Protein AF-A0AAN6MR73-F1 (afdb_monomer_lite)

Secondary structure (DSSP, 8-state):
--PPPPP--------PPP--PPPPHHHHHHHHHHHHHHHHHHHHHHHHHHHHHHHS-GGGG---HHHHHHHHHHHHHHHHHHHHHHHHHH-TT--HHHHTHHHHTTHHHHIIIIIIIHHHHHHHTTTTTTHHHHHHHHHHHHHHHHHHHHH-GGGHHHHHHHHHHHHHHHHHH-SS-HHHHHHHHHHHHHHHHHHHHHHHHHHHHHHHH-------

Organism: NCBI:txid2831512

Structure (mmCIF, N/CA/C/O backbone):
data_AF-A0AAN6MR73-F1
#
_entry.id   AF-A0AAN6MR73-F1
#
loop_
_atom_site.group_PDB
_atom_site.id
_atom_site.type_symbol
_atom_site.label_atom_id
_atom_site.label_alt_id
_atom_site.label_comp_id
_atom_site.label_asym_id
_atom_site.label_entity_id
_atom_site.label_seq_id
_atom_site.pdbx_PDB_ins_code
_atom_site.Cartn_x
_atom_site.Cartn_y
_atom_site.Cartn_z
_atom_site.occupancy
_atom_site.B_iso_or_equiv
_atom_site.auth_seq_id
_atom_site.auth_comp_id
_atom_site.auth_asym_id
_atom_site.auth_atom_id
_atom_site.pdbx_PDB_model_num
ATOM 1 N N . MET A 1 1 ? -19.471 72.582 11.955 1.00 41.09 1 MET A N 1
ATOM 2 C CA . MET A 1 1 ? -20.537 71.574 11.767 1.00 41.09 1 MET A CA 1
ATOM 3 C C . MET A 1 1 ? -20.034 70.529 10.779 1.00 41.09 1 MET A C 1
ATOM 5 O O . MET A 1 1 ? -19.641 70.914 9.688 1.00 41.09 1 MET A O 1
ATOM 9 N N . ARG A 1 2 ? -19.956 69.251 11.177 1.00 38.47 2 ARG A N 1
ATOM 10 C CA . ARG A 1 2 ? -19.623 68.105 10.304 1.00 38.47 2 ARG A CA 1
ATOM 11 C C . ARG A 1 2 ? -20.908 67.298 10.060 1.00 38.47 2 ARG A C 1
ATOM 13 O O . ARG A 1 2 ? -21.675 67.172 11.014 1.00 38.47 2 ARG A O 1
ATOM 20 N N . PRO A 1 3 ? -21.157 66.772 8.849 1.00 48.75 3 PRO A N 1
ATOM 21 C CA . PRO A 1 3 ? -22.324 65.931 8.594 1.00 48.75 3 PRO A CA 1
ATOM 22 C C . PRO A 1 3 ? -22.145 64.530 9.214 1.00 48.75 3 PRO A C 1
ATOM 24 O O . PRO A 1 3 ? -21.002 64.093 9.390 1.00 48.75 3 PRO A O 1
ATOM 27 N N . PRO A 1 4 ? -23.243 63.837 9.571 1.00 57.66 4 PRO A N 1
ATOM 28 C CA . PRO A 1 4 ? -23.182 62.514 10.184 1.00 57.66 4 PRO A CA 1
ATOM 29 C C . PRO A 1 4 ? -22.832 61.428 9.148 1.00 57.66 4 PRO A C 1
ATOM 31 O O . PRO A 1 4 ? -23.157 61.582 7.968 1.00 57.66 4 PRO A O 1
ATOM 34 N N . PRO A 1 5 ? -22.167 60.336 9.569 1.00 50.56 5 PRO A N 1
ATOM 35 C CA . PRO A 1 5 ? -21.834 59.225 8.685 1.00 50.56 5 PRO A CA 1
ATOM 36 C C . PRO A 1 5 ? -23.090 58.422 8.294 1.00 50.56 5 PRO A C 1
ATOM 38 O O . PRO A 1 5 ? -24.060 58.392 9.058 1.00 50.56 5 PRO A O 1
ATOM 41 N N . PRO A 1 6 ? -23.088 57.774 7.114 1.00 55.38 6 PRO A N 1
ATOM 42 C CA . PRO A 1 6 ? -24.214 56.969 6.651 1.00 55.38 6 PRO A CA 1
ATOM 43 C C . PRO A 1 6 ? -24.388 55.695 7.499 1.00 55.38 6 PRO A C 1
ATOM 45 O O . PRO A 1 6 ? -23.419 55.224 8.104 1.00 55.38 6 PRO A O 1
ATOM 48 N N . PRO A 1 7 ? -25.608 55.127 7.557 1.00 52.00 7 PRO A N 1
ATOM 49 C CA . PRO A 1 7 ? -25.878 53.924 8.333 1.00 52.00 7 PRO A CA 1
ATOM 50 C C . PRO A 1 7 ? -25.158 52.717 7.724 1.00 52.00 7 PRO A C 1
ATOM 52 O O . PRO A 1 7 ? -25.195 52.496 6.515 1.00 52.00 7 PRO A O 1
ATOM 55 N N . ILE A 1 8 ? -24.497 51.946 8.586 1.00 53.28 8 ILE A N 1
ATOM 56 C CA . ILE A 1 8 ? -23.855 50.682 8.231 1.00 53.28 8 ILE A CA 1
ATOM 57 C C . ILE A 1 8 ? -24.970 49.660 8.004 1.00 53.28 8 ILE A C 1
ATOM 59 O O . ILE A 1 8 ? -25.718 49.338 8.928 1.00 53.28 8 ILE A O 1
ATOM 63 N N . ASP A 1 9 ? -25.089 49.193 6.765 1.00 47.62 9 ASP A N 1
ATOM 64 C CA . ASP A 1 9 ? -25.950 48.081 6.379 1.00 47.62 9 ASP A CA 1
ATOM 65 C C . ASP A 1 9 ? -25.489 46.817 7.119 1.00 47.62 9 ASP A C 1
ATOM 67 O O . ASP A 1 9 ? -24.436 46.248 6.833 1.00 47.62 9 ASP A O 1
ATOM 71 N N . ASN A 1 10 ? -26.257 46.419 8.133 1.00 49.75 10 ASN A N 1
ATOM 72 C CA . ASN A 1 10 ? -26.008 45.229 8.936 1.00 49.75 10 ASN A CA 1
ATOM 73 C C . ASN A 1 10 ? -26.666 44.001 8.293 1.00 49.75 10 ASN A C 1
ATOM 75 O O . ASN A 1 10 ? -27.398 43.260 8.946 1.00 49.75 10 ASN A O 1
ATOM 79 N N . SER A 1 11 ? -26.408 43.794 7.005 1.00 52.72 11 SER A N 1
ATOM 80 C CA . SER A 1 11 ? -26.791 42.581 6.282 1.00 52.72 11 SER A CA 1
ATOM 81 C C . SER A 1 11 ? -25.628 41.589 6.285 1.00 52.72 11 SER A C 1
ATOM 83 O O . SER A 1 11 ? -25.165 41.112 5.254 1.00 52.72 11 SER A O 1
ATOM 85 N N . GLY A 1 12 ? -25.119 41.292 7.482 1.00 47.38 12 GLY A N 1
ATOM 86 C CA . GLY A 1 12 ? -24.264 40.136 7.719 1.00 47.38 12 GLY A CA 1
ATOM 87 C C . GLY A 1 12 ? -25.127 38.885 7.837 1.00 47.38 12 GLY A C 1
ATOM 88 O O . GLY A 1 12 ? -25.265 38.342 8.932 1.00 47.38 12 GLY A O 1
ATOM 89 N N . GLU A 1 13 ? -25.742 38.440 6.738 1.00 51.69 13 GLU A N 1
ATOM 90 C CA . GLU A 1 13 ? -26.311 37.092 6.674 1.00 51.69 13 GLU A CA 1
ATOM 91 C C . GLU A 1 13 ? -25.162 36.088 6.788 1.00 51.69 13 GLU A C 1
ATOM 93 O O . GLU A 1 13 ? -24.488 35.728 5.824 1.00 51.69 13 GLU A O 1
ATOM 98 N N . ILE A 1 14 ? -24.911 35.656 8.022 1.00 60.97 14 ILE A N 1
ATOM 99 C CA . ILE A 1 14 ? -24.068 34.509 8.321 1.00 60.97 14 ILE A CA 1
ATOM 100 C C . ILE A 1 14 ? -24.757 33.303 7.677 1.00 60.97 14 ILE A C 1
ATOM 102 O O . ILE A 1 14 ? -25.754 32.796 8.197 1.00 60.97 14 ILE A O 1
ATOM 106 N N . LEU A 1 15 ? -24.236 32.863 6.530 1.00 56.12 15 LEU A N 1
ATOM 107 C CA . LEU A 1 15 ? -24.602 31.605 5.887 1.00 56.12 15 LEU A CA 1
ATOM 108 C C . LEU A 1 15 ? -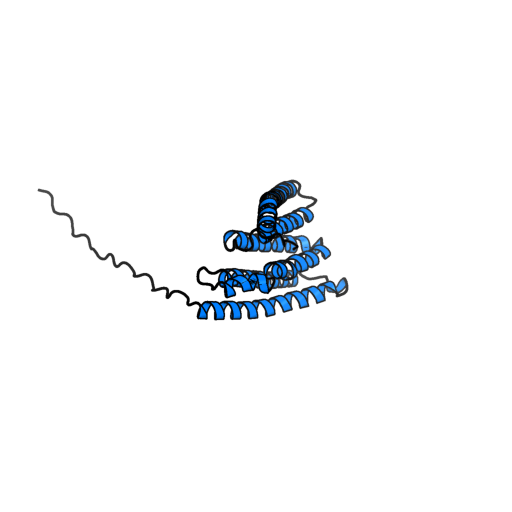24.454 30.489 6.928 1.00 56.12 15 LEU A C 1
ATOM 110 O O . LEU A 1 15 ? -23.340 30.123 7.310 1.00 56.12 15 LEU A O 1
ATOM 114 N N . LYS A 1 16 ? -25.584 29.986 7.443 1.00 57.72 16 LYS A N 1
ATOM 115 C CA . LYS A 1 16 ? -25.602 28.856 8.375 1.00 57.72 16 LYS A CA 1
ATOM 116 C C . LYS A 1 16 ? -24.888 27.689 7.703 1.00 57.72 16 LYS A C 1
ATOM 118 O O . LYS A 1 16 ? -25.279 27.277 6.611 1.00 57.72 16 LYS A O 1
ATOM 123 N N . GLN A 1 17 ? -23.842 27.177 8.352 1.00 51.88 17 GLN A N 1
ATOM 124 C CA . GLN A 1 17 ? -23.183 25.953 7.910 1.00 51.88 17 GLN A CA 1
ATOM 125 C C . GLN A 1 17 ? -24.247 24.858 7.727 1.00 51.88 17 GLN A C 1
ATOM 127 O O . GLN A 1 17 ? -25.141 24.751 8.575 1.00 51.88 17 GLN A O 1
ATOM 132 N N . PRO A 1 18 ? -24.195 24.068 6.639 1.00 51.91 18 PRO A N 1
ATOM 133 C CA . PRO A 1 18 ? -25.097 22.939 6.479 1.00 51.91 18 PRO A CA 1
ATOM 134 C C . PRO A 1 18 ? -24.919 22.014 7.684 1.00 51.91 18 PRO A C 1
ATOM 136 O O . PRO A 1 18 ? -23.791 21.700 8.059 1.00 51.91 18 PRO A O 1
ATOM 139 N N . GLU A 1 19 ? -26.023 21.612 8.313 1.00 44.72 19 GLU A N 1
ATOM 140 C CA . GLU A 1 19 ? -25.996 20.662 9.423 1.00 44.72 19 GLU A CA 1
ATOM 141 C C . GLU A 1 19 ? -25.415 19.332 8.927 1.00 44.72 19 GLU A C 1
ATOM 143 O O . GLU A 1 19 ? -26.117 18.484 8.370 1.00 44.72 19 GLU A O 1
ATOM 148 N N . THR A 1 20 ? -24.112 19.135 9.116 1.00 57.06 20 THR A N 1
ATOM 149 C CA . THR A 1 20 ? -23.457 17.851 8.892 1.00 57.06 20 THR A CA 1
ATOM 150 C C . THR A 1 20 ? -23.960 16.903 9.972 1.00 57.06 20 THR A C 1
ATOM 152 O O . THR A 1 20 ? -23.450 16.873 11.092 1.00 57.06 20 THR A O 1
ATOM 155 N N . ARG A 1 21 ? -25.020 16.143 9.666 1.00 65.00 21 ARG A N 1
ATOM 156 C CA . ARG A 1 21 ? -25.494 15.068 10.546 1.00 65.00 21 ARG A CA 1
ATOM 157 C C . ARG A 1 21 ? -24.311 14.151 10.855 1.00 65.00 21 ARG A C 1
ATOM 159 O O . ARG A 1 21 ? -23.717 13.576 9.947 1.00 65.00 21 ARG A O 1
ATOM 166 N N . ALA A 1 22 ? -23.959 14.040 12.134 1.00 76.06 22 ALA A N 1
ATOM 167 C CA . ALA A 1 22 ? -22.846 13.207 12.568 1.00 76.06 22 ALA A CA 1
ATOM 168 C C . ALA A 1 22 ? -23.081 11.742 12.159 1.00 76.06 22 ALA A C 1
ATOM 170 O O . ALA A 1 22 ? -24.160 11.199 12.401 1.00 76.06 22 ALA A O 1
ATOM 171 N N . ILE A 1 23 ? -22.064 11.098 11.574 1.00 84.12 23 ILE A N 1
ATOM 172 C CA . ILE A 1 23 ? -22.146 9.700 11.131 1.00 84.12 23 ILE A CA 1
ATOM 173 C C . ILE A 1 23 ? -22.498 8.770 12.305 1.00 84.12 23 ILE A C 1
ATOM 175 O O . ILE A 1 23 ? -21.906 8.836 13.390 1.00 84.12 23 ILE A O 1
ATOM 179 N N . SER A 1 24 ? -23.493 7.907 12.116 1.00 90.00 24 SER A N 1
ATOM 180 C CA . SER A 1 24 ? -23.865 6.896 13.110 1.00 90.00 24 SER A CA 1
ATOM 181 C C . SER A 1 24 ? -22.892 5.713 13.091 1.00 90.00 24 SER A C 1
ATOM 183 O O . SER A 1 24 ? -22.192 5.465 12.109 1.00 90.00 24 SER A O 1
ATOM 185 N N . GLN A 1 25 ? -22.852 4.949 14.183 1.00 89.75 25 GLN A N 1
ATOM 186 C CA . GLN A 1 25 ? -22.009 3.755 14.255 1.00 89.75 25 GLN A CA 1
ATOM 187 C C . GLN A 1 25 ? -22.470 2.671 13.266 1.00 89.75 25 GLN A C 1
ATOM 189 O O . GLN A 1 25 ? -21.642 1.964 12.702 1.00 89.75 25 GLN A O 1
ATOM 194 N N . GLU A 1 26 ? -23.778 2.556 13.032 1.00 91.62 26 GLU A N 1
ATOM 195 C CA . GLU A 1 26 ? -24.357 1.616 12.066 1.00 91.62 26 GLU A CA 1
ATOM 196 C C . GLU A 1 26 ? -23.955 1.959 10.632 1.00 91.62 26 GLU A C 1
ATOM 198 O O . GLU A 1 26 ? -23.532 1.073 9.890 1.00 91.62 26 GLU A O 1
ATOM 203 N N . GLN A 1 27 ? -23.997 3.246 10.270 1.00 94.19 27 GLN A N 1
ATOM 204 C CA . GLN A 1 27 ? -23.504 3.720 8.975 1.00 94.19 27 GLN A CA 1
ATOM 205 C C . GLN A 1 27 ? -22.019 3.415 8.800 1.00 94.19 27 GLN A C 1
ATOM 207 O O . GLN A 1 27 ? -21.632 2.909 7.758 1.00 94.19 27 GLN A O 1
ATOM 212 N N . LEU A 1 28 ? -21.198 3.635 9.830 1.00 94.69 28 LEU A N 1
ATOM 213 C CA . LEU A 1 28 ? -19.772 3.326 9.754 1.00 94.69 28 LEU A CA 1
ATOM 214 C C . LEU A 1 28 ? -19.504 1.821 9.584 1.00 94.69 28 LEU A C 1
ATOM 216 O O . LEU A 1 28 ? -18.606 1.425 8.848 1.00 94.69 28 LEU A O 1
ATOM 220 N N . VAL A 1 29 ? -20.292 0.963 10.238 1.00 96.50 29 VAL A N 1
ATOM 221 C CA . VAL A 1 29 ? -20.202 -0.492 10.039 1.00 96.50 29 VAL A CA 1
ATOM 222 C C . VAL A 1 29 ? -20.594 -0.878 8.613 1.00 96.50 29 VAL A C 1
ATOM 224 O O . VAL A 1 29 ? -19.947 -1.748 8.029 1.00 96.50 29 VAL A O 1
ATOM 227 N N . ALA A 1 30 ? -21.645 -0.271 8.059 1.00 96.56 30 ALA A N 1
ATOM 228 C CA . ALA A 1 30 ? -22.049 -0.501 6.675 1.00 96.56 30 ALA A CA 1
ATOM 229 C C . ALA A 1 30 ? -20.963 -0.036 5.691 1.00 96.56 30 ALA A C 1
ATOM 231 O O . ALA A 1 30 ? -20.612 -0.790 4.787 1.00 96.56 30 ALA A O 1
ATOM 232 N N . GLU A 1 31 ? -20.373 1.133 5.937 1.00 96.19 31 GLU A N 1
ATOM 233 C CA . GLU A 1 31 ? -19.292 1.712 5.138 1.00 96.19 31 GLU A CA 1
ATOM 234 C C . GLU A 1 31 ? -18.059 0.802 5.110 1.00 96.19 31 GLU A C 1
ATOM 236 O O . GLU A 1 31 ? -17.626 0.366 4.047 1.00 96.19 31 GLU A O 1
ATOM 241 N N . VAL A 1 32 ? -17.552 0.400 6.284 1.00 97.56 32 VAL A N 1
ATOM 242 C CA . VAL A 1 32 ? -16.385 -0.495 6.381 1.00 97.56 32 VAL A CA 1
ATOM 243 C C . VAL A 1 32 ? -16.640 -1.827 5.672 1.00 97.56 32 VAL A C 1
ATOM 245 O O . VAL A 1 32 ? -15.725 -2.385 5.070 1.00 97.56 32 VAL A O 1
ATOM 248 N N . LYS A 1 33 ? -17.871 -2.354 5.716 1.00 97.81 33 LYS A N 1
ATOM 249 C CA . LYS A 1 33 ? -18.231 -3.577 4.982 1.00 97.81 33 LYS A CA 1
ATOM 250 C C . LYS A 1 33 ? -18.233 -3.364 3.468 1.00 97.81 33 LYS A C 1
ATOM 252 O O . LYS A 1 33 ? -17.760 -4.246 2.756 1.00 97.81 33 LYS A O 1
ATOM 257 N N . GLY A 1 34 ? -18.761 -2.234 2.997 1.00 97.94 34 GLY A N 1
ATOM 258 C CA . GLY A 1 34 ? -18.760 -1.865 1.581 1.00 97.94 34 GLY A CA 1
ATOM 259 C C . GLY A 1 34 ? -17.340 -1.738 1.035 1.00 97.94 34 GLY A C 1
ATOM 260 O O . GLY A 1 34 ? -16.997 -2.433 0.080 1.00 97.94 34 GLY A O 1
ATOM 261 N N . ILE A 1 35 ? -16.498 -0.958 1.718 1.00 98.12 35 ILE A N 1
ATOM 262 C CA . ILE A 1 35 ? -15.080 -0.786 1.368 1.00 98.12 35 ILE A CA 1
ATOM 263 C C . ILE A 1 35 ? -14.359 -2.136 1.397 1.00 98.12 35 ILE A C 1
ATOM 265 O O . ILE A 1 35 ? -13.659 -2.491 0.459 1.00 98.12 35 ILE A O 1
ATOM 269 N N . TYR A 1 36 ? -14.566 -2.952 2.437 1.00 98.38 36 TYR A N 1
ATOM 270 C CA . TYR A 1 36 ? -13.928 -4.269 2.519 1.00 98.38 36 TYR A CA 1
ATOM 271 C C . TYR A 1 36 ? -14.278 -5.174 1.331 1.00 98.38 36 TYR A C 1
ATOM 273 O O . TYR A 1 36 ? -13.409 -5.889 0.834 1.00 98.38 36 TYR A O 1
ATOM 281 N N . ALA A 1 37 ? -15.532 -5.152 0.871 1.00 98.19 37 ALA A N 1
ATOM 282 C CA . ALA A 1 37 ? -15.937 -5.916 -0.302 1.00 98.19 37 ALA A CA 1
ATOM 283 C C . ALA A 1 37 ? -15.232 -5.409 -1.573 1.00 98.19 37 ALA A C 1
ATOM 285 O O . ALA A 1 37 ? -14.707 -6.225 -2.330 1.00 98.19 37 ALA A O 1
ATOM 286 N N . GLY A 1 38 ? -15.168 -4.085 -1.768 1.00 97.81 38 GLY A N 1
ATOM 287 C CA . GLY A 1 38 ? -14.412 -3.439 -2.850 1.00 97.81 38 GLY A CA 1
ATOM 288 C C . GLY A 1 38 ? -12.937 -3.834 -2.843 1.00 97.81 38 GLY A C 1
ATOM 289 O O . GLY A 1 38 ? -12.439 -4.417 -3.807 1.00 97.81 38 GLY A O 1
ATOM 290 N N . LEU A 1 39 ? -12.279 -3.626 -1.705 1.00 98.50 39 LEU A N 1
ATOM 291 C CA . LEU A 1 39 ? -10.888 -3.983 -1.448 1.00 98.50 39 LEU A CA 1
ATOM 292 C C . LEU A 1 39 ? -10.589 -5.437 -1.818 1.00 98.50 39 LEU A C 1
ATOM 294 O O . LEU A 1 39 ? -9.643 -5.693 -2.556 1.00 98.50 39 LEU A O 1
ATOM 298 N N . VAL A 1 40 ? -11.391 -6.397 -1.346 1.00 98.50 40 VAL A N 1
ATOM 299 C CA . VAL A 1 40 ? -11.163 -7.826 -1.628 1.00 98.50 40 VAL A CA 1
ATOM 300 C C . VAL A 1 40 ? -11.283 -8.137 -3.123 1.00 98.50 40 VAL A C 1
ATOM 302 O O . VAL A 1 40 ? -10.509 -8.951 -3.631 1.00 98.50 40 VAL A O 1
ATOM 305 N N . MET A 1 41 ? -12.208 -7.493 -3.843 1.00 98.25 41 MET A N 1
ATOM 306 C CA . MET A 1 41 ? -12.328 -7.673 -5.295 1.00 98.25 41 MET A CA 1
ATOM 307 C C . MET A 1 41 ? -11.081 -7.165 -6.025 1.00 98.25 41 MET A C 1
ATOM 309 O O . MET A 1 41 ? -10.523 -7.883 -6.856 1.00 98.25 41 MET A O 1
ATOM 313 N N . VAL A 1 42 ? -10.622 -5.955 -5.695 1.00 98.50 42 VAL A N 1
ATOM 314 C CA . VAL A 1 42 ? -9.437 -5.360 -6.330 1.00 98.50 42 VAL A CA 1
ATOM 315 C C . VAL A 1 42 ? -8.175 -6.142 -5.958 1.00 98.50 42 VAL A C 1
ATOM 317 O O . VAL A 1 42 ? -7.376 -6.455 -6.834 1.00 98.50 42 VAL A O 1
ATOM 320 N N . GLU A 1 43 ? -8.024 -6.542 -4.693 1.00 98.62 43 GLU A N 1
ATOM 321 C CA . GLU A 1 43 ? -6.891 -7.348 -4.223 1.00 98.62 43 GLU A CA 1
ATOM 322 C C . GLU A 1 43 ? -6.814 -8.687 -4.957 1.00 98.62 43 GLU A C 1
ATOM 324 O O . GLU A 1 43 ? -5.748 -9.063 -5.447 1.00 98.62 43 GLU A O 1
ATOM 329 N N . SER A 1 44 ? -7.951 -9.374 -5.100 1.00 98.44 44 SER A N 1
ATOM 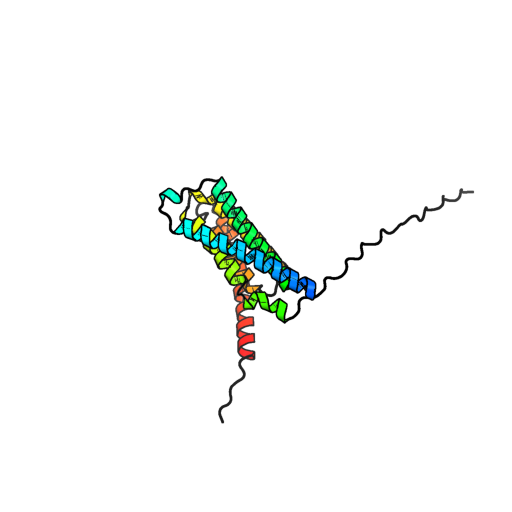330 C CA . SER A 1 44 ? -8.022 -10.624 -5.860 1.00 98.44 44 SER A CA 1
ATOM 331 C C . SER A 1 44 ? -7.554 -10.415 -7.298 1.00 98.44 44 SER A C 1
ATOM 333 O O . SER A 1 44 ? -6.801 -11.239 -7.820 1.00 98.44 44 SER A O 1
ATOM 335 N N . LYS A 1 45 ? -7.929 -9.287 -7.920 1.00 98.25 45 LYS A N 1
ATOM 336 C CA . LYS A 1 45 ? -7.498 -8.973 -9.282 1.00 98.25 45 LYS A CA 1
ATOM 337 C C . LYS A 1 45 ? -6.002 -8.673 -9.375 1.00 98.25 45 LYS A C 1
ATOM 339 O O . LYS A 1 45 ? -5.365 -9.164 -10.303 1.00 98.25 45 LYS A O 1
ATOM 344 N N . CYS A 1 46 ? -5.431 -7.928 -8.425 1.00 98.06 46 CYS A N 1
ATOM 345 C CA . CYS A 1 46 ? -3.983 -7.699 -8.363 1.00 98.06 46 CYS A CA 1
ATOM 346 C C . CYS A 1 46 ? -3.215 -9.021 -8.250 1.00 98.06 46 CYS A C 1
ATOM 348 O O . CYS A 1 46 ? -2.248 -9.236 -8.975 1.00 98.06 46 CYS A O 1
ATOM 350 N N . ILE A 1 47 ? -3.662 -9.924 -7.369 1.00 97.38 47 ILE A N 1
ATOM 351 C CA . ILE A 1 47 ? -3.030 -11.234 -7.167 1.00 97.38 47 ILE A CA 1
ATOM 352 C C . ILE A 1 47 ? -3.095 -12.069 -8.447 1.00 97.38 47 ILE A C 1
ATOM 354 O O . ILE A 1 47 ? -2.080 -12.615 -8.869 1.00 97.38 47 ILE A O 1
ATOM 358 N N . GLU A 1 48 ? -4.270 -12.166 -9.070 1.00 96.19 48 GLU A N 1
ATOM 359 C CA . GLU A 1 48 ? -4.472 -12.914 -10.314 1.00 96.19 48 GLU A CA 1
ATOM 360 C C . GLU A 1 48 ? -3.534 -12.419 -11.424 1.00 96.19 48 GLU A C 1
ATOM 362 O O . GLU A 1 48 ? -2.805 -13.214 -12.016 1.00 96.19 48 GLU A O 1
ATOM 367 N N . VAL A 1 49 ? -3.513 -11.104 -11.666 1.00 94.12 49 VAL A N 1
ATOM 368 C CA . VAL A 1 49 ? -2.721 -10.500 -12.745 1.00 94.12 49 VAL A CA 1
ATOM 369 C C . VAL A 1 49 ? -1.219 -10.603 -12.467 1.00 94.12 49 VAL A C 1
ATOM 371 O O . VAL A 1 49 ? -0.472 -11.011 -13.354 1.00 94.12 49 VAL A O 1
ATOM 374 N N . ASN A 1 50 ? -0.762 -10.319 -11.242 1.00 92.31 50 ASN A N 1
ATOM 375 C CA . ASN A 1 50 ? 0.658 -10.455 -10.899 1.00 92.31 50 ASN A CA 1
ATOM 376 C C . ASN A 1 50 ? 1.123 -11.916 -10.971 1.00 92.31 50 ASN A C 1
ATOM 378 O O . ASN A 1 50 ? 2.232 -12.188 -11.429 1.00 92.31 50 ASN A O 1
ATOM 382 N N . ASN A 1 51 ? 0.286 -12.876 -10.567 1.00 90.88 51 ASN A N 1
ATOM 383 C CA . ASN A 1 51 ? 0.627 -14.296 -10.666 1.00 90.88 51 ASN A CA 1
ATOM 384 C C . ASN A 1 51 ? 0.708 -14.764 -12.125 1.00 90.88 51 ASN A C 1
ATOM 386 O O . ASN A 1 51 ? 1.623 -15.508 -12.473 1.00 90.88 51 ASN A O 1
ATOM 390 N N . ALA A 1 52 ? -0.200 -14.311 -12.993 1.00 90.38 52 ALA A N 1
ATOM 391 C CA . ALA A 1 52 ? -0.126 -14.605 -14.424 1.00 90.38 52 ALA A CA 1
ATOM 392 C C . ALA A 1 52 ? 1.192 -14.081 -15.024 1.00 90.38 52 ALA A C 1
ATOM 394 O O . ALA A 1 52 ? 1.967 -14.843 -15.594 1.00 90.38 52 ALA A O 1
ATOM 395 N N . LEU A 1 53 ? 1.530 -12.816 -14.763 1.00 88.88 53 LEU A N 1
ATOM 396 C CA . LEU A 1 53 ? 2.737 -12.178 -15.305 1.00 88.88 53 LEU A CA 1
ATOM 397 C C . LEU A 1 53 ? 4.053 -12.746 -14.748 1.00 88.88 53 LEU A C 1
ATOM 399 O O . LEU A 1 53 ? 5.089 -12.674 -15.406 1.00 88.88 53 LEU A O 1
ATOM 403 N N . THR A 1 54 ? 4.035 -13.320 -13.543 1.00 83.00 54 THR A N 1
ATOM 404 C CA . THR A 1 54 ? 5.216 -13.980 -12.959 1.00 83.00 54 THR A CA 1
ATOM 405 C C . THR A 1 54 ? 5.394 -15.424 -13.428 1.00 83.00 54 THR A C 1
ATOM 407 O O . THR A 1 54 ? 6.523 -15.915 -13.425 1.00 83.00 54 THR A O 1
ATOM 410 N N . THR A 1 55 ? 4.318 -16.106 -13.834 1.00 81.50 55 THR A N 1
ATOM 411 C CA . THR A 1 55 ? 4.354 -17.517 -14.267 1.00 81.50 55 THR A CA 1
ATOM 412 C C . THR A 1 55 ? 4.493 -17.699 -15.779 1.00 81.50 55 THR A C 1
ATOM 414 O O . THR A 1 55 ? 4.943 -18.758 -16.219 1.00 81.50 55 THR A O 1
ATOM 417 N N . GLU A 1 56 ? 4.153 -16.690 -16.581 1.00 73.62 56 GLU A N 1
ATOM 418 C CA . GLU A 1 56 ? 4.283 -16.726 -18.041 1.00 73.62 56 GLU A CA 1
ATOM 419 C C . GLU A 1 56 ? 5.749 -16.600 -18.529 1.00 73.62 56 GLU A C 1
ATOM 421 O O . GLU A 1 56 ? 6.633 -16.101 -17.824 1.00 73.62 56 GLU A O 1
ATOM 426 N N . SER A 1 57 ? 6.040 -17.104 -19.740 1.00 59.19 57 SER A N 1
ATOM 427 C CA . SER A 1 57 ? 7.397 -17.115 -20.323 1.00 59.19 57 SER A CA 1
ATOM 428 C C . SER A 1 57 ? 7.919 -15.705 -20.621 1.00 59.19 57 SER A C 1
ATOM 430 O O . SER A 1 57 ? 7.123 -14.811 -20.877 1.00 59.19 57 SER A O 1
ATOM 432 N N . GLU A 1 58 ? 9.243 -15.528 -20.687 1.00 59.16 58 GLU A N 1
ATOM 433 C CA . GLU A 1 58 ? 9.936 -14.252 -20.971 1.00 59.16 58 GLU A CA 1
ATOM 434 C C . GLU A 1 58 ? 9.309 -13.416 -22.112 1.00 59.16 58 GLU A C 1
ATOM 436 O O . GLU A 1 58 ? 9.170 -12.205 -21.968 1.00 59.16 58 GLU A O 1
ATOM 441 N N . ASP A 1 59 ? 8.822 -14.040 -23.191 1.00 50.03 59 ASP A N 1
ATOM 442 C CA . ASP A 1 59 ? 8.187 -13.334 -24.321 1.00 50.03 59 ASP A CA 1
ATOM 443 C C . ASP A 1 59 ? 6.832 -12.674 -23.986 1.00 50.03 59 ASP A C 1
ATOM 445 O O . ASP A 1 59 ? 6.463 -11.669 -24.595 1.00 50.03 59 ASP A O 1
ATOM 449 N N . ALA A 1 60 ? 6.099 -13.196 -22.996 1.00 54.62 60 ALA A N 1
ATOM 450 C CA . ALA A 1 60 ? 4.853 -12.615 -22.484 1.00 54.62 60 ALA A CA 1
ATOM 451 C C . ALA A 1 60 ? 5.096 -11.496 -21.451 1.00 54.62 60 ALA A C 1
ATOM 453 O O . ALA A 1 60 ? 4.169 -10.767 -21.097 1.00 54.62 60 ALA A O 1
ATOM 454 N N . LYS A 1 61 ? 6.347 -11.310 -21.006 1.00 63.38 61 LYS A N 1
ATOM 455 C CA . LYS A 1 61 ? 6.728 -10.284 -20.023 1.00 63.38 61 LYS A CA 1
ATOM 456 C C . LYS A 1 61 ? 7.042 -8.923 -20.645 1.00 63.38 61 LYS A C 1
ATOM 458 O O . LYS A 1 61 ? 7.155 -7.939 -19.918 1.00 63.38 61 LYS A O 1
ATOM 463 N N . ASN A 1 62 ? 7.099 -8.835 -21.978 1.00 75.12 62 ASN A N 1
ATOM 464 C CA . ASN A 1 62 ? 7.305 -7.581 -22.706 1.00 75.12 62 ASN A CA 1
ATOM 465 C C . ASN A 1 62 ? 6.044 -6.705 -22.691 1.00 75.12 62 ASN A C 1
ATOM 467 O O . ASN A 1 62 ? 5.370 -6.502 -23.703 1.00 75.12 62 ASN A O 1
ATOM 471 N N . LEU A 1 63 ? 5.730 -6.175 -21.513 1.00 87.69 63 LEU A N 1
ATOM 472 C CA . LEU A 1 63 ? 4.635 -5.246 -21.309 1.00 87.69 63 LEU A CA 1
ATOM 473 C C . LEU A 1 63 ? 4.967 -3.893 -21.940 1.00 87.69 63 LEU A C 1
ATOM 475 O O . LEU A 1 63 ? 6.043 -3.320 -21.746 1.00 87.69 63 LEU A O 1
ATOM 479 N N . ASN A 1 64 ? 4.007 -3.360 -22.688 1.00 91.31 64 ASN A N 1
ATOM 480 C CA . ASN A 1 64 ? 4.083 -2.007 -23.214 1.00 91.31 64 ASN A CA 1
ATOM 481 C C . ASN A 1 64 ? 3.734 -0.967 -22.132 1.00 91.31 64 ASN A C 1
ATOM 483 O O . ASN A 1 64 ? 3.186 -1.281 -21.074 1.00 91.31 64 ASN A O 1
ATOM 487 N N . ASN A 1 65 ? 4.009 0.307 -22.419 1.00 93.75 65 ASN A N 1
ATOM 488 C CA . ASN A 1 65 ? 3.770 1.399 -21.471 1.00 93.75 65 ASN A CA 1
ATOM 489 C C . ASN A 1 65 ? 2.309 1.514 -21.009 1.00 93.75 65 ASN A C 1
ATOM 491 O O . ASN A 1 65 ? 2.069 1.799 -19.840 1.00 93.75 65 ASN A O 1
ATOM 495 N N . ALA A 1 66 ? 1.331 1.269 -21.887 1.00 95.62 66 ALA A N 1
ATOM 496 C CA . ALA A 1 66 ? -0.081 1.337 -21.510 1.00 95.62 66 ALA A CA 1
ATOM 497 C C . ALA A 1 66 ? -0.467 0.201 -20.548 1.00 95.62 66 ALA A C 1
ATOM 499 O O . ALA A 1 66 ? -1.244 0.415 -19.620 1.00 95.62 66 ALA A O 1
ATOM 500 N N . GLN A 1 67 ? 0.109 -0.992 -20.729 1.00 94.38 67 GLN A N 1
ATOM 501 C CA . GLN A 1 67 ? -0.077 -2.117 -19.811 1.00 94.38 67 GLN A CA 1
ATOM 502 C C . GLN A 1 67 ? 0.543 -1.823 -18.441 1.00 94.38 67 GLN A C 1
ATOM 504 O O . GLN A 1 67 ? -0.124 -2.021 -17.428 1.00 94.38 67 GLN A O 1
ATOM 509 N N . TRP A 1 68 ? 1.761 -1.272 -18.391 1.00 95.44 68 TRP A N 1
ATOM 510 C CA . TRP A 1 68 ? 2.371 -0.847 -17.127 1.00 95.44 68 TRP A CA 1
ATOM 511 C C . TRP A 1 68 ? 1.545 0.216 -16.404 1.00 95.44 68 TRP A C 1
ATOM 513 O O . TRP A 1 68 ? 1.278 0.085 -15.211 1.00 95.44 68 TRP A O 1
ATOM 523 N N . GLN A 1 69 ? 1.064 1.230 -17.124 1.00 96.75 69 GLN A N 1
ATOM 524 C CA . GLN A 1 69 ? 0.189 2.257 -16.558 1.00 96.75 69 GLN A CA 1
ATOM 525 C C . GLN A 1 69 ? -1.118 1.672 -16.011 1.00 96.75 69 GLN A C 1
ATOM 527 O O . GLN A 1 69 ? -1.572 2.089 -14.946 1.00 96.75 69 GLN A O 1
ATOM 532 N N . ALA A 1 70 ? -1.706 0.687 -16.696 1.00 97.38 70 ALA A N 1
ATOM 533 C CA . ALA A 1 70 ? -2.902 -0.001 -16.219 1.00 97.38 70 ALA A CA 1
ATOM 534 C C . ALA A 1 70 ? -2.639 -0.796 -14.928 1.00 97.38 70 ALA A C 1
ATOM 536 O O . ALA A 1 70 ? -3.459 -0.752 -14.011 1.00 97.38 70 ALA A O 1
ATOM 537 N N . LEU A 1 71 ? -1.488 -1.468 -14.818 1.00 97.19 71 LEU A N 1
ATOM 538 C CA . LEU A 1 71 ? -1.084 -2.174 -13.596 1.00 97.19 71 LEU A CA 1
ATOM 539 C C . LEU A 1 71 ? -0.841 -1.206 -12.433 1.00 97.19 71 LEU A C 1
ATOM 541 O O . LEU A 1 71 ? -1.344 -1.424 -11.332 1.00 97.19 71 LEU A O 1
ATOM 545 N N . ILE A 1 72 ? -0.145 -0.096 -12.687 1.00 97.94 72 ILE A N 1
ATOM 546 C CA . ILE A 1 72 ? 0.057 0.975 -11.702 1.00 97.94 72 ILE A CA 1
ATOM 547 C C . ILE A 1 72 ? -1.294 1.525 -11.232 1.00 97.94 72 ILE A C 1
ATOM 549 O O . ILE A 1 72 ? -1.495 1.709 -10.032 1.00 97.94 72 ILE A O 1
ATOM 553 N N . ALA A 1 73 ? -2.235 1.769 -12.149 1.00 98.50 73 ALA A N 1
ATOM 554 C CA . ALA A 1 73 ? -3.570 2.248 -11.806 1.00 98.50 73 ALA A CA 1
ATOM 555 C C . ALA A 1 73 ? -4.348 1.231 -10.957 1.00 98.50 73 ALA A C 1
ATOM 557 O O . ALA A 1 73 ? -4.965 1.617 -9.968 1.00 98.50 73 ALA A O 1
ATOM 558 N N . LEU A 1 74 ? -4.266 -0.060 -11.291 1.00 98.62 74 LEU A N 1
ATOM 559 C CA . LEU A 1 74 ? -4.889 -1.135 -10.520 1.00 98.62 74 LEU A CA 1
ATOM 560 C C . LEU A 1 74 ? -4.344 -1.189 -9.082 1.00 98.62 74 LEU A C 1
ATOM 562 O O . LEU A 1 74 ? -5.116 -1.191 -8.122 1.00 98.62 74 LEU A O 1
ATOM 566 N N . HIS A 1 75 ? -3.019 -1.166 -8.922 1.00 98.56 75 HIS A N 1
ATOM 567 C CA . HIS A 1 75 ? -2.383 -1.150 -7.603 1.00 98.56 75 HIS A CA 1
ATOM 568 C C . HIS A 1 75 ? -2.678 0.140 -6.829 1.00 98.56 75 HIS A C 1
ATOM 570 O O . HIS A 1 75 ? -2.905 0.091 -5.621 1.00 98.56 75 HIS A O 1
ATOM 576 N N . ARG A 1 76 ? -2.767 1.288 -7.511 1.00 98.56 76 ARG A N 1
ATOM 577 C CA . ARG A 1 76 ? -3.210 2.550 -6.903 1.00 98.56 76 ARG A CA 1
ATOM 578 C C . ARG A 1 76 ? -4.618 2.434 -6.329 1.00 98.56 76 ARG A C 1
ATOM 580 O O . ARG A 1 76 ? -4.844 2.883 -5.210 1.00 98.56 76 ARG A O 1
ATOM 587 N N . THR A 1 77 ? -5.549 1.830 -7.068 1.00 98.56 77 THR A N 1
ATOM 588 C CA . THR A 1 77 ? -6.908 1.582 -6.574 1.00 98.56 77 THR A CA 1
ATOM 589 C C . THR A 1 77 ? -6.882 0.692 -5.336 1.00 98.56 77 THR A C 1
ATOM 591 O O . THR A 1 77 ? -7.514 1.035 -4.345 1.00 98.56 77 THR A O 1
ATOM 594 N N . LEU A 1 78 ? -6.100 -0.392 -5.335 1.00 98.62 78 LEU A N 1
ATOM 595 C CA . LEU A 1 78 ? -5.977 -1.256 -4.157 1.00 98.62 78 LEU A CA 1
ATOM 596 C C . LEU A 1 78 ? -5.463 -0.493 -2.925 1.00 98.62 78 LEU A C 1
ATOM 598 O O . LEU A 1 78 ? -5.996 -0.647 -1.827 1.00 98.62 78 LEU A O 1
ATOM 602 N N . LEU A 1 79 ? -4.444 0.349 -3.101 1.00 98.44 79 LEU A N 1
ATOM 603 C CA . LEU A 1 79 ? -3.904 1.170 -2.018 1.00 98.44 79 LEU A CA 1
ATOM 604 C C . LEU A 1 79 ? -4.913 2.212 -1.511 1.00 98.44 79 LEU A C 1
ATOM 606 O O . LEU A 1 79 ? -4.989 2.433 -0.304 1.00 98.44 79 LEU A O 1
ATOM 610 N N . GLN A 1 80 ? -5.720 2.799 -2.400 1.00 98.25 80 GLN A N 1
ATOM 611 C CA . GLN A 1 80 ? -6.801 3.711 -2.019 1.00 98.25 80 GLN A CA 1
ATOM 612 C C . GLN A 1 80 ? -7.881 2.999 -1.193 1.00 98.25 80 GLN A C 1
ATOM 614 O O . GLN A 1 80 ? -8.262 3.489 -0.136 1.00 98.25 80 GLN A O 1
ATOM 619 N N . GLU A 1 81 ? -8.316 1.810 -1.615 1.00 98.38 81 GLU A N 1
ATOM 620 C CA . GLU A 1 81 ? -9.295 1.006 -0.870 1.00 98.38 81 GLU A CA 1
ATOM 621 C C . GLU A 1 81 ? -8.769 0.624 0.523 1.00 98.38 81 GLU A C 1
ATOM 623 O O . GLU A 1 81 ? -9.496 0.681 1.517 1.00 98.38 81 GLU A O 1
ATOM 628 N N . HIS A 1 82 ? -7.480 0.278 0.632 1.00 98.50 82 HIS A N 1
ATOM 629 C CA . HIS A 1 82 ? -6.839 0.064 1.929 1.00 98.50 82 HIS A CA 1
ATOM 630 C C . HIS A 1 82 ? -6.843 1.329 2.788 1.00 98.50 82 HIS A C 1
ATOM 632 O O . HIS A 1 82 ? -7.187 1.256 3.970 1.00 98.50 82 HIS A O 1
ATOM 638 N N . HIS A 1 83 ? -6.481 2.476 2.215 1.00 97.88 83 HIS A N 1
ATOM 639 C CA . HIS A 1 83 ? -6.491 3.756 2.913 1.00 97.88 83 HIS A CA 1
ATOM 640 C C . HIS A 1 83 ? -7.879 4.091 3.470 1.00 97.88 83 HIS A C 1
ATOM 642 O O . HIS A 1 83 ? -8.024 4.353 4.669 1.00 97.88 83 HIS A O 1
ATOM 648 N N . ASP A 1 84 ? -8.910 3.977 2.638 1.00 97.75 84 ASP A N 1
ATOM 649 C CA . ASP A 1 84 ? -10.290 4.262 3.025 1.00 97.75 84 ASP A CA 1
ATOM 650 C C . ASP A 1 84 ? -10.773 3.276 4.096 1.00 97.75 84 ASP A C 1
ATOM 652 O O . ASP A 1 84 ? -11.410 3.669 5.079 1.00 97.75 84 ASP A O 1
ATOM 656 N N . PHE A 1 85 ? -10.376 2.003 3.995 1.00 98.38 85 PHE A N 1
ATOM 657 C CA . PHE A 1 85 ? -10.657 0.998 5.016 1.00 98.38 85 PHE A CA 1
ATOM 658 C C . PHE A 1 85 ? -10.014 1.349 6.367 1.00 98.38 85 PHE A C 1
ATOM 660 O O . PHE A 1 85 ? -10.649 1.205 7.421 1.00 98.38 85 PHE A O 1
ATOM 667 N N . PHE A 1 86 ? -8.757 1.800 6.377 1.00 98.00 86 PHE A N 1
ATOM 668 C CA . PHE A 1 86 ? -8.078 2.198 7.610 1.00 98.00 86 PHE A CA 1
ATOM 669 C C . PHE A 1 86 ? -8.722 3.438 8.231 1.00 98.00 86 PHE A C 1
ATOM 671 O O . PHE A 1 86 ? -9.032 3.404 9.423 1.00 98.00 86 PHE A O 1
ATOM 678 N N . LEU A 1 87 ? -9.017 4.476 7.443 1.00 96.00 87 LEU A N 1
ATOM 679 C CA . LEU A 1 87 ? -9.704 5.672 7.939 1.00 96.00 87 LEU A CA 1
ATOM 680 C C . LEU A 1 87 ? -11.090 5.352 8.505 1.00 96.00 87 LEU A C 1
ATOM 682 O O . LEU A 1 87 ? -11.425 5.784 9.610 1.00 96.00 87 LEU A O 1
ATOM 686 N N . ALA A 1 88 ? -11.886 4.556 7.790 1.00 96.50 88 ALA A N 1
ATOM 687 C CA . ALA A 1 88 ? -13.224 4.191 8.235 1.00 96.50 88 ALA A CA 1
ATOM 688 C C . ALA A 1 88 ? -13.180 3.308 9.496 1.00 96.50 88 ALA A C 1
ATOM 690 O O . ALA A 1 88 ? -13.903 3.552 10.465 1.00 96.50 88 ALA A O 1
ATOM 691 N N . SER A 1 89 ? -12.298 2.303 9.537 1.00 96.75 89 SER A N 1
ATOM 692 C CA . SER A 1 89 ? -12.196 1.405 10.695 1.00 96.75 89 SER A CA 1
ATOM 693 C C . SER A 1 89 ? -11.615 2.084 11.939 1.00 96.75 89 SER A C 1
ATOM 695 O O . SER A 1 89 ? -12.043 1.757 13.047 1.00 96.75 89 SER A O 1
ATOM 697 N N . GLN A 1 90 ? -10.692 3.042 11.777 1.00 95.62 90 GLN A N 1
ATOM 698 C CA . GLN A 1 90 ? -10.072 3.795 12.877 1.00 95.62 90 GLN A CA 1
ATOM 699 C C . GLN A 1 90 ? -10.777 5.116 13.204 1.00 95.62 90 GLN A C 1
ATOM 701 O O . GLN A 1 90 ? -10.334 5.844 14.093 1.00 95.62 90 GLN A O 1
ATOM 706 N N . HIS A 1 91 ? -11.902 5.412 12.549 1.00 94.81 91 HIS A N 1
ATOM 707 C CA . HIS A 1 91 ? -12.659 6.638 12.770 1.00 94.81 91 HIS A CA 1
ATOM 708 C C . HIS A 1 91 ? -12.950 6.872 14.275 1.00 94.81 91 HIS A C 1
ATOM 710 O O . HIS A 1 91 ? -13.254 5.919 15.007 1.00 94.81 91 HIS A O 1
ATOM 716 N N . PRO A 1 92 ? -12.950 8.125 14.779 1.00 92.75 92 PRO A N 1
ATOM 717 C CA . PRO A 1 92 ? -13.164 8.411 16.204 1.00 92.75 92 PRO A CA 1
ATOM 718 C C . PRO A 1 92 ? -14.460 7.827 16.784 1.00 92.75 92 PRO A C 1
ATOM 720 O O . PRO A 1 92 ? -14.509 7.461 17.956 1.00 92.75 92 PRO A O 1
ATOM 723 N N . ARG A 1 93 ? -15.498 7.670 15.955 1.00 92.56 93 ARG A N 1
ATOM 724 C CA . ARG A 1 93 ? -16.795 7.069 16.333 1.00 92.56 93 ARG A CA 1
ATOM 725 C C . ARG A 1 93 ? -16.874 5.549 16.126 1.00 92.56 93 ARG A C 1
ATOM 727 O O . ARG A 1 93 ? -17.914 4.956 16.400 1.00 92.56 93 ARG A O 1
ATOM 734 N N . ALA A 1 94 ? -15.813 4.912 15.633 1.00 94.31 94 ALA A N 1
ATOM 735 C CA . ALA A 1 94 ? -15.745 3.463 15.498 1.00 94.31 94 ALA A CA 1
ATOM 736 C C . ALA A 1 94 ? -15.787 2.788 16.870 1.00 94.31 94 ALA A C 1
ATOM 738 O O . ALA A 1 94 ? -15.106 3.205 17.810 1.00 94.31 94 ALA A O 1
ATOM 739 N N . SER A 1 95 ? -16.558 1.706 16.971 1.00 95.56 95 SER A N 1
ATOM 740 C CA . SER A 1 95 ? -16.545 0.872 18.171 1.00 95.56 95 SER A CA 1
ATOM 741 C C . SER A 1 95 ? -15.193 0.176 18.343 1.00 95.56 95 SER A C 1
ATOM 743 O O . SER A 1 95 ? -14.500 -0.073 17.351 1.00 95.56 95 SER A O 1
ATOM 745 N N . PRO A 1 96 ? -14.832 -0.249 19.567 1.00 95.88 96 PRO A N 1
ATOM 746 C CA . PRO A 1 96 ? -13.614 -1.027 19.785 1.00 95.88 96 PRO A CA 1
ATOM 747 C C . PRO A 1 96 ? -13.548 -2.297 18.924 1.00 95.88 96 PRO A C 1
ATOM 749 O O . PRO A 1 96 ? -12.476 -2.687 18.471 1.00 95.88 96 PRO A O 1
ATOM 752 N N . ALA A 1 97 ? -14.694 -2.940 18.673 1.00 95.75 97 ALA A N 1
ATOM 753 C CA . ALA A 1 97 ? -14.766 -4.104 17.797 1.00 95.75 97 ALA A CA 1
ATOM 754 C C . ALA A 1 97 ? -14.443 -3.745 16.341 1.00 95.75 97 ALA A C 1
ATOM 756 O O . ALA A 1 97 ? -13.701 -4.481 15.695 1.00 95.75 97 ALA A O 1
ATOM 757 N N . LEU A 1 98 ? -14.957 -2.611 15.851 1.00 96.19 98 LEU A N 1
ATOM 758 C CA . LEU A 1 98 ? -14.696 -2.138 14.496 1.00 96.19 98 LEU A CA 1
ATOM 759 C C . LEU A 1 98 ? -13.233 -1.711 14.320 1.00 96.19 98 LEU A C 1
ATOM 761 O O . LEU A 1 98 ? -12.620 -2.106 13.343 1.00 96.19 98 LEU A O 1
ATOM 765 N N . ARG A 1 99 ? -12.619 -1.029 15.294 1.00 96.81 99 ARG A N 1
ATOM 766 C CA . ARG A 1 99 ? -11.188 -0.664 15.220 1.00 96.81 99 ARG A CA 1
ATOM 767 C C . ARG A 1 99 ? -10.261 -1.878 15.126 1.00 96.81 99 ARG A C 1
ATOM 769 O O . ARG A 1 99 ? -9.242 -1.832 14.444 1.00 96.81 99 ARG A O 1
ATOM 776 N N . ARG A 1 100 ? -10.625 -3.002 15.754 1.00 96.62 100 ARG A N 1
ATOM 777 C CA . ARG A 1 100 ? -9.826 -4.240 15.716 1.00 96.62 100 ARG A CA 1
ATOM 778 C C . ARG A 1 100 ? -9.907 -5.006 14.395 1.00 96.62 100 ARG A C 1
ATOM 780 O O . ARG A 1 100 ? -9.120 -5.929 14.203 1.00 96.62 100 ARG A O 1
ATOM 787 N N . VAL A 1 101 ? -10.823 -4.671 13.480 1.00 97.06 101 VAL A N 1
ATOM 788 C CA . VAL A 1 101 ? -10.995 -5.445 12.232 1.00 97.06 101 VAL A CA 1
ATOM 789 C C . VAL A 1 101 ? -9.769 -5.380 11.324 1.00 97.06 101 VAL A C 1
ATOM 791 O O . VAL A 1 101 ? -9.424 -6.384 10.708 1.00 97.06 101 VAL A O 1
ATOM 794 N N . ALA A 1 102 ? -9.070 -4.243 11.301 1.00 96.69 102 ALA A N 1
ATOM 795 C CA . ALA A 1 102 ? -7.837 -4.074 10.541 1.00 96.69 102 ALA A CA 1
ATOM 796 C C . ALA A 1 102 ? -6.745 -5.052 10.998 1.00 96.69 102 ALA A C 1
ATOM 798 O O . ALA A 1 102 ? -6.147 -5.736 10.170 1.00 96.69 102 ALA A O 1
ATOM 799 N N . GLN A 1 103 ? -6.555 -5.198 12.312 1.00 95.94 103 GLN A N 1
ATOM 800 C CA . GLN A 1 103 ? -5.619 -6.174 12.870 1.00 95.94 103 GLN A CA 1
ATOM 801 C C . GLN A 1 103 ? -6.117 -7.611 12.671 1.00 95.94 103 GLN A C 1
ATOM 803 O O . GLN A 1 103 ? -5.359 -8.471 12.232 1.00 95.94 103 GLN A O 1
ATOM 808 N N . LYS A 1 104 ? -7.409 -7.867 12.920 1.00 96.75 104 LYS A N 1
ATOM 809 C CA . LYS A 1 104 ? -8.029 -9.193 12.761 1.00 96.75 104 LYS A CA 1
ATOM 810 C C . LYS A 1 104 ? -7.859 -9.754 11.347 1.00 96.75 104 LYS A C 1
ATOM 812 O O . LYS A 1 104 ? -7.671 -10.955 11.191 1.00 96.75 104 LYS A O 1
ATOM 817 N N . TYR A 1 105 ? -7.953 -8.903 10.330 1.00 96.94 105 TYR A N 1
ATOM 818 C CA . TYR A 1 105 ? -7.799 -9.296 8.929 1.00 96.94 105 TYR A CA 1
ATOM 819 C C . TYR A 1 105 ? -6.389 -9.062 8.383 1.00 96.94 105 TYR A C 1
ATOM 821 O O . TYR A 1 105 ? -6.204 -9.129 7.169 1.00 96.94 105 TYR A O 1
ATOM 829 N N . ALA A 1 106 ? -5.416 -8.787 9.260 1.00 97.44 106 ALA A N 1
ATOM 830 C CA . ALA A 1 106 ? -4.022 -8.535 8.909 1.00 97.44 106 ALA A CA 1
ATOM 831 C C . ALA A 1 106 ? -3.870 -7.511 7.769 1.00 97.44 106 ALA A C 1
ATOM 833 O O . ALA A 1 106 ? -3.061 -7.687 6.858 1.00 97.44 106 ALA A O 1
ATOM 834 N N . MET A 1 107 ? -4.677 -6.448 7.802 1.00 98.06 107 MET A N 1
ATOM 835 C CA . MET A 1 107 ? -4.766 -5.479 6.710 1.00 98.06 107 MET A CA 1
ATOM 836 C C . MET A 1 107 ? -3.444 -4.801 6.367 1.00 98.06 107 MET A C 1
ATOM 838 O O . MET A 1 107 ? -3.162 -4.708 5.175 1.00 98.06 107 MET A O 1
ATOM 842 N N . PRO A 1 108 ? -2.602 -4.389 7.338 1.00 97.62 108 PRO A N 1
ATOM 843 C CA . PRO A 1 108 ? -1.304 -3.806 7.007 1.00 97.62 108 PRO A CA 1
ATOM 844 C C . PRO A 1 108 ? -0.406 -4.792 6.247 1.00 97.62 108 PRO A C 1
ATOM 846 O O . PRO A 1 108 ? 0.137 -4.462 5.196 1.00 97.62 108 PRO A O 1
ATOM 849 N N . ALA A 1 109 ? -0.334 -6.044 6.712 1.00 97.62 109 ALA A N 1
ATOM 850 C CA . ALA A 1 109 ? 0.473 -7.084 6.076 1.00 97.62 109 ALA A CA 1
ATOM 851 C C . ALA A 1 109 ? -0.045 -7.464 4.676 1.00 97.62 109 ALA A C 1
ATOM 853 O O . ALA A 1 109 ? 0.750 -7.712 3.769 1.00 97.62 109 ALA A O 1
ATOM 854 N N . ARG A 1 110 ? -1.370 -7.499 4.484 1.00 98.06 110 ARG A N 1
ATOM 855 C CA . ARG A 1 110 ? -2.000 -7.740 3.175 1.00 98.06 110 ARG A CA 1
ATOM 856 C C . ARG A 1 110 ? -1.733 -6.605 2.196 1.00 98.06 110 ARG A C 1
ATOM 858 O O . ARG A 1 110 ? -1.302 -6.883 1.079 1.00 98.06 110 ARG A O 1
ATOM 865 N N . MET A 1 111 ? -1.897 -5.357 2.637 1.00 98.50 111 MET A N 1
ATOM 866 C CA . MET A 1 111 ? -1.587 -4.177 1.830 1.00 98.50 111 MET A CA 1
ATOM 867 C C . MET A 1 111 ? -0.129 -4.197 1.375 1.00 98.50 111 MET A C 1
ATOM 869 O O . MET A 1 111 ? 0.145 -4.024 0.192 1.00 98.50 111 MET A O 1
ATOM 873 N N . TRP A 1 112 ? 0.805 -4.479 2.289 1.00 98.38 112 TRP A N 1
ATOM 874 C CA . TRP A 1 112 ? 2.214 -4.597 1.929 1.00 98.38 112 TRP A CA 1
ATOM 875 C C . TRP A 1 112 ? 2.441 -5.713 0.906 1.00 98.38 112 TRP A C 1
ATOM 877 O O . TRP A 1 112 ? 2.970 -5.467 -0.174 1.00 98.38 112 TRP A O 1
ATOM 887 N N . ARG A 1 113 ? 1.991 -6.938 1.195 1.00 98.12 113 ARG A N 1
ATOM 888 C CA . ARG A 1 113 ? 2.247 -8.109 0.344 1.00 98.12 113 ARG A CA 1
ATOM 889 C C . ARG A 1 113 ? 1.618 -7.984 -1.048 1.00 98.12 113 ARG A C 1
ATOM 891 O O . ARG A 1 113 ? 2.299 -8.186 -2.056 1.00 98.12 113 ARG A O 1
ATOM 898 N N . HIS A 1 114 ? 0.321 -7.702 -1.102 1.00 97.75 114 HIS A N 1
ATOM 899 C CA . HIS A 1 114 ? -0.483 -7.759 -2.325 1.00 97.75 114 HIS A CA 1
ATOM 900 C C . HIS A 1 114 ? -0.599 -6.400 -3.017 1.00 97.75 114 HIS A C 1
ATOM 902 O O . HIS A 1 114 ? -0.718 -6.349 -4.236 1.00 97.75 114 HIS A O 1
ATOM 908 N N . GLY A 1 115 ? -0.521 -5.305 -2.260 1.00 97.50 115 GLY A N 1
ATOM 909 C CA . GLY A 1 115 ? -0.572 -3.948 -2.796 1.00 97.50 115 GLY A CA 1
ATOM 910 C C . GLY A 1 115 ? 0.774 -3.419 -3.270 1.00 97.50 115 GLY A C 1
ATOM 911 O O . GLY A 1 115 ? 0.796 -2.726 -4.281 1.00 97.50 115 GLY A O 1
ATOM 912 N N . ILE A 1 116 ? 1.876 -3.753 -2.588 1.00 98.38 116 ILE A N 1
ATOM 913 C CA . ILE A 1 116 ? 3.180 -3.104 -2.810 1.00 98.38 116 ILE A CA 1
ATOM 914 C C . ILE A 1 116 ? 4.249 -4.109 -3.241 1.00 98.38 116 ILE A C 1
ATOM 916 O O . ILE A 1 116 ? 4.712 -4.075 -4.378 1.00 98.38 116 ILE A O 1
ATOM 920 N N . HIS A 1 117 ? 4.627 -5.024 -2.351 1.00 97.50 117 HIS A N 1
ATOM 921 C CA . HIS A 1 117 ? 5.797 -5.882 -2.506 1.00 97.50 117 HIS A CA 1
ATOM 922 C C . HIS A 1 117 ? 5.716 -6.780 -3.745 1.00 97.50 117 HIS A C 1
ATOM 924 O O . HIS A 1 117 ? 6.650 -6.815 -4.536 1.00 97.50 117 HIS A O 1
ATOM 930 N N . SER A 1 118 ? 4.602 -7.491 -3.958 1.00 96.06 118 SER A N 1
ATOM 931 C CA . SER A 1 118 ? 4.463 -8.370 -5.134 1.00 96.06 118 SER A CA 1
ATOM 932 C C . SER A 1 118 ? 4.612 -7.626 -6.466 1.00 96.06 118 SER A C 1
ATOM 934 O O . SER A 1 118 ? 5.201 -8.164 -7.401 1.00 96.06 118 SER A O 1
ATOM 936 N N . PHE A 1 119 ? 4.132 -6.383 -6.545 1.00 96.88 119 PHE A N 1
ATOM 937 C CA . PHE A 1 119 ? 4.254 -5.571 -7.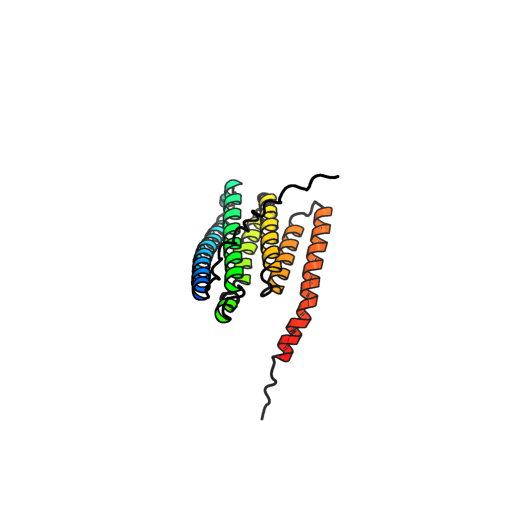750 1.00 96.88 119 PHE A CA 1
ATOM 938 C C . PHE A 1 119 ? 5.648 -4.961 -7.908 1.00 96.88 119 PHE A C 1
ATOM 940 O O . PHE A 1 119 ? 6.179 -4.957 -9.015 1.00 96.88 119 PHE A O 1
ATOM 947 N N . LEU A 1 120 ? 6.283 -4.527 -6.812 1.00 96.38 120 LEU A N 1
ATOM 948 C CA . LEU A 1 120 ? 7.693 -4.122 -6.830 1.00 96.38 120 LEU A CA 1
ATOM 949 C C . LEU A 1 120 ? 8.593 -5.250 -7.317 1.00 96.38 120 LEU A C 1
ATOM 951 O O . LEU A 1 120 ? 9.486 -5.003 -8.119 1.00 96.38 120 LEU A O 1
ATOM 955 N N . GLU A 1 121 ? 8.342 -6.483 -6.881 1.00 94.25 121 GLU A N 1
ATOM 956 C CA . GLU A 1 121 ? 9.096 -7.632 -7.364 1.00 94.25 121 GLU A CA 1
ATOM 957 C C . GLU A 1 121 ? 8.858 -7.864 -8.857 1.00 94.25 121 GLU A C 1
ATOM 959 O O . GLU A 1 121 ? 9.828 -8.058 -9.586 1.00 94.25 121 GLU A O 1
ATOM 964 N N . LEU A 1 122 ? 7.616 -7.782 -9.347 1.00 93.12 122 LEU A N 1
ATOM 965 C CA . LEU A 1 122 ? 7.334 -7.873 -10.784 1.00 93.12 122 LEU A CA 1
ATOM 966 C C . LEU A 1 122 ? 8.111 -6.811 -11.582 1.00 93.12 122 LEU A C 1
ATOM 968 O O . LEU A 1 122 ? 8.776 -7.144 -12.562 1.00 93.12 122 LEU A O 1
ATOM 972 N N . LEU A 1 123 ? 8.070 -5.554 -11.137 1.00 93.50 123 LEU A N 1
ATOM 973 C CA . LEU A 1 123 ? 8.809 -4.451 -11.749 1.00 93.50 123 LEU A CA 1
ATOM 974 C C . LEU A 1 123 ? 10.321 -4.709 -11.708 1.00 93.50 123 LEU A C 1
ATOM 976 O O . LEU A 1 123 ? 10.984 -4.591 -12.734 1.00 93.50 123 LEU A O 1
ATOM 980 N N . ARG A 1 124 ? 10.865 -5.140 -10.567 1.00 91.56 124 ARG A N 1
ATOM 981 C CA . ARG A 1 124 ? 12.298 -5.412 -10.381 1.00 91.56 124 ARG A CA 1
ATOM 982 C C . ARG A 1 124 ? 12.820 -6.490 -11.334 1.00 91.56 124 ARG A C 1
ATOM 984 O O . ARG A 1 124 ? 13.928 -6.360 -11.844 1.00 91.56 124 ARG A O 1
ATOM 991 N N . HIS A 1 125 ? 12.035 -7.535 -11.603 1.00 89.81 125 HIS A N 1
ATOM 992 C CA . HIS A 1 125 ? 12.414 -8.592 -12.553 1.00 89.81 125 HIS A CA 1
ATOM 993 C C . HIS A 1 125 ? 12.410 -8.134 -14.020 1.00 89.81 125 HIS A C 1
ATOM 995 O O . HIS A 1 125 ? 12.915 -8.857 -14.870 1.00 89.81 125 HIS A O 1
ATOM 1001 N N . GLN A 1 126 ? 11.835 -6.968 -14.324 1.00 89.25 126 GLN A N 1
ATOM 1002 C CA . GLN A 1 126 ? 11.745 -6.397 -15.673 1.00 89.25 126 GLN A CA 1
ATOM 1003 C C . GLN A 1 126 ? 12.713 -5.222 -15.885 1.00 89.25 126 GLN A C 1
ATOM 1005 O O . GLN A 1 126 ? 12.605 -4.487 -16.868 1.00 89.25 126 GLN A O 1
ATOM 1010 N N . LEU A 1 127 ? 13.664 -5.018 -14.970 1.00 89.50 127 LEU A N 1
ATOM 1011 C CA . LEU A 1 127 ? 14.708 -4.014 -15.148 1.00 89.50 127 LEU A CA 1
ATOM 1012 C C . LEU A 1 127 ? 15.668 -4.423 -16.283 1.00 89.50 127 LEU A C 1
ATOM 1014 O O . LEU A 1 127 ? 15.987 -5.606 -16.417 1.00 89.50 127 LEU A O 1
ATOM 1018 N N . PRO A 1 128 ? 16.155 -3.461 -17.091 1.00 90.62 128 PRO A N 1
ATOM 1019 C CA . PRO A 1 128 ? 15.971 -2.009 -16.946 1.00 90.62 128 PRO A CA 1
ATOM 1020 C C . PRO A 1 128 ? 14.678 -1.450 -17.575 1.00 90.62 128 PRO A C 1
ATOM 1022 O O . PRO A 1 128 ? 14.351 -0.288 -17.360 1.00 90.62 128 PRO A O 1
ATOM 1025 N N . GLN A 1 129 ? 13.911 -2.244 -18.331 1.00 88.94 129 GLN A N 1
ATOM 1026 C CA . GLN A 1 129 ? 12.750 -1.768 -19.104 1.00 88.94 129 GLN A CA 1
ATOM 1027 C C . GLN A 1 129 ? 11.635 -1.150 -18.241 1.00 88.94 129 GLN A C 1
ATOM 1029 O O . GLN A 1 129 ? 10.915 -0.261 -18.693 1.00 88.94 129 GLN A O 1
ATOM 1034 N N . SER A 1 130 ? 11.476 -1.617 -17.006 1.00 91.94 130 SER A N 1
ATOM 1035 C CA . SER A 1 130 ? 10.455 -1.152 -16.062 1.00 91.94 130 SER A CA 1
ATOM 1036 C C . SER A 1 130 ? 10.885 0.031 -15.185 1.00 91.94 130 SER A C 1
ATOM 1038 O O . SER A 1 130 ? 10.092 0.449 -14.343 1.00 91.94 130 SER A O 1
ATOM 1040 N N . GLN A 1 131 ? 12.103 0.568 -15.335 1.00 92.69 131 GLN A N 1
ATOM 1041 C CA . GLN A 1 131 ? 12.706 1.509 -14.378 1.00 92.69 131 GLN A CA 1
ATOM 1042 C C . GLN A 1 131 ? 11.811 2.721 -14.062 1.00 92.69 131 GLN A C 1
ATOM 1044 O O . GLN A 1 131 ? 11.478 2.946 -12.898 1.00 92.69 131 GLN A O 1
ATOM 1049 N N . ASP A 1 132 ? 11.347 3.449 -15.080 1.00 93.81 132 ASP A N 1
ATOM 1050 C CA . ASP A 1 132 ? 10.489 4.632 -14.895 1.00 93.81 132 ASP A CA 1
ATOM 1051 C C . ASP A 1 132 ? 9.151 4.286 -14.219 1.00 93.81 132 ASP A C 1
ATOM 1053 O O . ASP A 1 132 ? 8.636 5.032 -13.376 1.00 93.81 132 ASP A O 1
ATOM 1057 N N . HIS A 1 133 ? 8.592 3.121 -14.555 1.00 95.81 133 HIS A N 1
ATOM 1058 C CA . HIS A 1 133 ? 7.360 2.602 -13.955 1.00 95.81 133 HIS A CA 1
ATOM 1059 C C . HIS A 1 133 ? 7.576 2.227 -12.488 1.00 95.81 133 HIS A C 1
ATOM 1061 O O . HIS A 1 133 ? 6.723 2.513 -11.647 1.00 95.81 133 HIS A O 1
ATOM 1067 N N . MET A 1 134 ? 8.734 1.645 -12.167 1.00 95.69 134 MET A N 1
ATOM 1068 C CA . MET A 1 134 ? 9.119 1.291 -10.805 1.00 95.69 134 MET A CA 1
ATOM 1069 C C . MET A 1 134 ? 9.308 2.531 -9.935 1.00 95.69 134 MET A C 1
ATOM 1071 O O . MET A 1 134 ? 8.761 2.581 -8.834 1.00 95.69 134 MET A O 1
ATOM 1075 N N . LEU A 1 135 ? 9.989 3.559 -10.446 1.00 94.81 135 LEU A N 1
ATOM 1076 C CA . LEU A 1 135 ? 10.126 4.852 -9.772 1.00 94.81 135 LEU A CA 1
ATOM 1077 C C . LEU A 1 135 ? 8.756 5.484 -9.512 1.00 94.81 135 LEU A C 1
ATOM 1079 O O . LEU A 1 135 ? 8.431 5.820 -8.373 1.00 94.81 135 LEU A O 1
ATOM 1083 N N . THR A 1 136 ? 7.918 5.569 -10.547 1.00 96.44 136 THR A N 1
ATOM 1084 C CA . THR A 1 136 ? 6.555 6.110 -10.443 1.00 96.44 136 THR A CA 1
ATOM 1085 C C . THR A 1 136 ? 5.745 5.384 -9.369 1.00 96.44 136 THR A C 1
ATOM 1087 O O . THR A 1 136 ? 5.075 6.020 -8.550 1.00 96.44 136 THR A O 1
ATOM 1090 N N . PHE A 1 137 ? 5.820 4.052 -9.343 1.00 98.06 137 PHE A N 1
ATOM 1091 C CA . PHE A 1 137 ? 5.112 3.251 -8.356 1.00 98.06 137 PHE A CA 1
ATOM 1092 C C . PHE A 1 137 ? 5.646 3.465 -6.933 1.00 98.06 137 PHE A C 1
ATOM 1094 O O . PHE A 1 137 ? 4.846 3.641 -6.015 1.00 98.06 137 PHE A O 1
ATOM 1101 N N . ILE A 1 138 ? 6.969 3.520 -6.744 1.00 97.25 138 ILE A N 1
ATOM 1102 C CA . ILE A 1 138 ? 7.588 3.770 -5.434 1.00 97.25 138 ILE A CA 1
ATOM 1103 C C . ILE A 1 138 ? 7.144 5.111 -4.861 1.00 97.25 138 ILE A C 1
ATOM 1105 O O . ILE A 1 138 ? 6.717 5.149 -3.710 1.00 97.25 138 ILE A O 1
ATOM 1109 N N . TYR A 1 139 ? 7.197 6.198 -5.639 1.00 96.31 139 TYR A N 1
ATOM 1110 C CA . TYR A 1 139 ? 6.771 7.512 -5.148 1.00 96.31 139 TYR A CA 1
ATOM 1111 C C . TYR A 1 139 ? 5.295 7.515 -4.749 1.00 96.31 139 TYR A C 1
ATOM 1113 O O . TYR A 1 139 ? 4.944 8.017 -3.684 1.00 96.31 139 TYR A O 1
ATOM 1121 N N . MET A 1 140 ? 4.432 6.901 -5.563 1.00 98.06 140 MET A N 1
ATOM 1122 C CA . MET A 1 140 ? 3.005 6.789 -5.262 1.00 98.06 140 MET A CA 1
ATOM 1123 C C . MET A 1 140 ? 2.744 5.978 -3.983 1.00 98.06 140 MET A C 1
ATOM 1125 O O . MET A 1 140 ? 1.980 6.421 -3.122 1.00 98.06 140 MET A O 1
ATOM 1129 N N . ALA A 1 141 ? 3.391 4.818 -3.836 1.00 98.31 141 ALA A N 1
ATOM 1130 C CA . ALA A 1 141 ? 3.272 3.983 -2.646 1.00 98.31 141 ALA A CA 1
ATOM 1131 C C . ALA A 1 141 ? 3.817 4.708 -1.407 1.00 98.31 141 ALA A C 1
ATOM 1133 O O . ALA A 1 141 ? 3.156 4.723 -0.373 1.00 98.31 141 ALA A O 1
ATOM 1134 N N . TYR A 1 142 ? 4.966 5.380 -1.523 1.00 97.75 142 TYR A N 1
ATOM 1135 C CA . TYR A 1 142 ? 5.577 6.146 -0.437 1.00 97.75 142 TYR A CA 1
ATOM 1136 C C . TYR A 1 142 ? 4.658 7.274 0.036 1.00 97.75 142 TYR A C 1
ATOM 1138 O O . TYR A 1 142 ? 4.438 7.416 1.235 1.00 97.75 142 TYR A O 1
ATOM 1146 N N . SER A 1 143 ? 4.046 8.029 -0.884 1.00 97.56 143 SER A N 1
ATOM 1147 C CA . SER A 1 143 ? 3.051 9.048 -0.529 1.00 97.56 143 SER A CA 1
ATOM 1148 C C . SER A 1 143 ? 1.831 8.454 0.179 1.00 97.56 143 SER A C 1
ATOM 1150 O O . SER A 1 143 ? 1.360 9.034 1.154 1.00 97.56 143 SER A O 1
ATOM 1152 N N . MET A 1 144 ? 1.333 7.295 -0.265 1.00 97.94 144 MET A N 1
ATOM 1153 C CA . MET A 1 144 ? 0.188 6.648 0.383 1.00 97.94 144 MET A CA 1
ATOM 1154 C C . MET A 1 144 ? 0.521 6.162 1.800 1.00 97.94 144 MET A C 1
ATOM 1156 O O . MET A 1 144 ? -0.255 6.386 2.728 1.00 97.94 144 MET A O 1
ATOM 1160 N N . ILE A 1 145 ? 1.680 5.523 1.992 1.00 98.06 145 ILE A N 1
ATOM 1161 C CA . ILE A 1 145 ? 2.111 5.087 3.326 1.00 98.06 145 ILE A CA 1
ATOM 1162 C C . ILE A 1 145 ? 2.411 6.294 4.222 1.00 98.06 145 ILE A C 1
ATOM 1164 O O . ILE A 1 145 ? 2.055 6.270 5.395 1.00 98.06 145 ILE A O 1
ATOM 1168 N N . GLY A 1 146 ? 2.989 7.370 3.681 1.00 97.31 146 GLY A N 1
ATOM 1169 C CA . GLY A 1 146 ? 3.193 8.624 4.409 1.00 97.31 146 GLY A CA 1
ATOM 1170 C C . GLY A 1 146 ? 1.875 9.223 4.905 1.00 97.31 146 GLY A C 1
ATOM 1171 O O . GLY A 1 146 ? 1.762 9.600 6.068 1.00 97.31 146 GLY A O 1
ATOM 1172 N N . LEU A 1 147 ? 0.834 9.209 4.072 1.00 96.62 147 LEU A N 1
ATOM 1173 C CA . LEU A 1 147 ? -0.495 9.659 4.481 1.00 96.62 147 LEU A CA 1
ATOM 1174 C C . LEU A 1 147 ? -1.088 8.777 5.592 1.00 96.62 147 LEU A C 1
ATOM 1176 O O . LEU A 1 147 ? -1.655 9.289 6.557 1.00 96.62 147 LEU A O 1
ATOM 1180 N N . LEU A 1 148 ? -0.937 7.453 5.499 1.00 97.31 148 LEU A N 1
ATOM 1181 C CA . LEU A 1 148 ? -1.361 6.527 6.556 1.00 97.31 148 LEU A CA 1
ATOM 1182 C C . LEU A 1 148 ? -0.576 6.721 7.858 1.00 97.31 148 LEU A C 1
ATOM 1184 O O . LEU A 1 148 ? -1.163 6.634 8.936 1.00 97.31 148 LEU A O 1
ATOM 1188 N N . TYR A 1 149 ? 0.719 7.022 7.761 1.00 96.88 149 TYR A N 1
ATOM 1189 C CA . TYR A 1 149 ? 1.569 7.359 8.899 1.00 96.88 149 TYR A CA 1
ATOM 1190 C C . TYR A 1 149 ? 1.036 8.581 9.657 1.00 96.88 149 TYR A C 1
ATOM 1192 O O . TYR A 1 149 ? 0.945 8.555 10.883 1.00 96.88 149 TYR A O 1
ATOM 1200 N N . GLU A 1 150 ? 0.610 9.616 8.935 1.00 95.56 150 GLU A N 1
ATOM 1201 C CA . GLU A 1 150 ? 0.076 10.846 9.528 1.00 95.56 150 GLU A CA 1
ATOM 1202 C C . GLU A 1 150 ? -1.354 10.694 10.069 1.00 95.56 150 GLU A C 1
ATOM 1204 O O . GLU A 1 150 ? -1.715 11.320 11.067 1.00 95.56 150 GLU A O 1
ATOM 1209 N N . THR A 1 151 ? -2.186 9.878 9.418 1.00 94.94 151 THR A N 1
ATOM 1210 C CA . THR A 1 151 ? -3.635 9.837 9.686 1.00 94.94 151 THR A CA 1
ATOM 1211 C C . THR A 1 151 ? -4.089 8.636 10.515 1.00 94.94 151 THR A C 1
ATOM 1213 O O . THR A 1 151 ? -5.144 8.695 11.152 1.00 94.94 151 THR A O 1
ATOM 1216 N N . VAL A 1 152 ? -3.309 7.550 10.552 1.00 95.88 152 VAL A N 1
ATOM 1217 C CA . VAL A 1 152 ? -3.676 6.281 11.199 1.00 95.88 152 VAL A CA 1
ATOM 1218 C C . VAL A 1 152 ? -2.540 5.787 12.112 1.00 95.88 152 VAL A C 1
ATOM 1220 O O . VAL A 1 152 ? -1.858 4.807 11.794 1.00 95.88 152 VAL A O 1
ATOM 1223 N N . PRO A 1 153 ? -2.364 6.393 13.304 1.00 94.56 153 PRO A N 1
ATOM 1224 C CA . PRO A 1 153 ? -1.251 6.080 14.209 1.00 94.56 153 PRO A CA 1
ATOM 1225 C C . PRO A 1 153 ? -1.330 4.678 14.836 1.00 94.56 153 PRO A C 1
ATOM 1227 O O . PRO A 1 153 ? -0.360 4.196 15.410 1.00 94.56 153 PRO A O 1
ATOM 1230 N N . ALA A 1 154 ? -2.468 3.985 14.721 1.00 93.81 154 ALA A N 1
ATOM 1231 C CA . ALA A 1 154 ? -2.666 2.648 15.288 1.00 93.81 154 ALA A CA 1
ATOM 1232 C C . ALA A 1 154 ? -1.696 1.581 14.739 1.00 93.81 154 ALA A C 1
ATOM 1234 O O . ALA A 1 154 ? -1.525 0.541 15.370 1.00 93.81 154 ALA A O 1
ATOM 1235 N N . PHE A 1 155 ? -1.084 1.828 13.578 1.00 95.31 155 PHE A N 1
ATOM 1236 C CA . PHE A 1 155 ? -0.136 0.924 12.917 1.00 95.31 155 PHE A CA 1
ATOM 1237 C C . PHE A 1 155 ? 1.185 1.634 12.590 1.00 95.31 155 PHE A C 1
ATOM 1239 O O . PHE A 1 155 ? 1.849 1.283 11.618 1.00 95.31 155 PHE A O 1
ATOM 1246 N N . GLU A 1 156 ? 1.549 2.648 13.384 1.00 95.06 156 GLU A N 1
ATOM 1247 C CA . GLU A 1 156 ? 2.698 3.526 13.131 1.00 95.06 156 GLU A CA 1
ATOM 1248 C C . GLU A 1 156 ? 3.990 2.751 12.834 1.00 95.06 156 GLU A C 1
ATOM 1250 O O . GLU A 1 156 ? 4.670 3.050 11.854 1.00 95.06 156 GLU A O 1
ATOM 1255 N N . ASP A 1 157 ? 4.291 1.723 13.629 1.00 93.31 157 ASP A N 1
ATOM 1256 C CA . ASP A 1 157 ? 5.507 0.921 13.465 1.00 93.31 157 ASP A CA 1
ATOM 1257 C C . ASP A 1 157 ? 5.528 0.205 12.103 1.00 93.31 157 ASP A C 1
ATOM 1259 O O . ASP A 1 157 ? 6.541 0.212 11.407 1.00 93.31 157 ASP A O 1
ATOM 1263 N N . THR A 1 158 ? 4.381 -0.319 11.653 1.00 94.88 158 THR A N 1
ATOM 1264 C CA . THR A 1 158 ? 4.260 -0.936 10.323 1.00 94.88 158 THR A CA 1
ATOM 1265 C C . THR A 1 158 ? 4.456 0.081 9.201 1.00 94.88 158 THR A C 1
ATOM 1267 O O . THR A 1 158 ? 5.061 -0.238 8.178 1.00 94.88 158 THR A O 1
ATOM 1270 N N . TRP A 1 159 ? 3.964 1.310 9.364 1.00 97.12 159 TRP A N 1
ATOM 1271 C CA . TRP A 1 159 ? 4.152 2.371 8.371 1.00 97.12 159 TRP A CA 1
ATOM 1272 C C . TRP A 1 159 ? 5.610 2.810 8.275 1.00 97.12 159 TRP A C 1
ATOM 1274 O O . TRP A 1 159 ? 6.115 2.967 7.166 1.00 97.12 159 TRP A O 1
ATOM 1284 N N . ILE A 1 160 ? 6.296 2.930 9.413 1.00 94.88 160 ILE A N 1
ATOM 1285 C CA . ILE A 1 160 ? 7.734 3.217 9.476 1.00 94.88 160 ILE A CA 1
ATOM 1286 C C . ILE A 1 160 ? 8.530 2.147 8.718 1.00 94.88 160 ILE A C 1
ATOM 1288 O O . ILE A 1 160 ? 9.361 2.487 7.876 1.00 94.88 160 ILE A O 1
ATOM 1292 N N . GLU A 1 161 ? 8.251 0.864 8.971 1.00 94.12 161 GLU A N 1
ATOM 1293 C CA . GLU A 1 161 ? 8.906 -0.247 8.270 1.00 94.12 161 GLU A CA 1
ATOM 1294 C C . GLU A 1 161 ? 8.658 -0.190 6.756 1.00 94.12 161 GLU A C 1
ATOM 1296 O O . GLU A 1 161 ? 9.604 -0.257 5.972 1.00 94.12 161 GLU A O 1
ATOM 1301 N N . CYS A 1 162 ? 7.407 0.015 6.332 1.00 96.31 162 CYS A N 1
ATOM 1302 C CA . CYS A 1 162 ? 7.054 0.118 4.913 1.00 96.31 162 CYS A CA 1
ATOM 1303 C C . CYS A 1 162 ? 7.766 1.294 4.215 1.00 96.31 162 CYS A C 1
ATOM 1305 O O . CYS A 1 162 ? 8.215 1.150 3.077 1.00 96.31 162 CYS A O 1
ATOM 1307 N N . LEU A 1 163 ? 7.878 2.454 4.875 1.00 96.94 163 LEU A N 1
ATOM 1308 C CA . LEU A 1 163 ? 8.574 3.630 4.334 1.00 96.94 163 LEU A CA 1
ATOM 1309 C C . LEU A 1 163 ? 10.079 3.384 4.205 1.00 96.94 163 LEU A C 1
ATOM 1311 O O . LEU A 1 163 ? 10.665 3.728 3.176 1.00 96.94 163 LEU A O 1
ATOM 1315 N N . GLY A 1 164 ? 10.688 2.738 5.203 1.00 94.69 164 GLY A N 1
ATOM 1316 C CA . GLY A 1 164 ? 12.081 2.297 5.138 1.00 94.69 164 GLY A CA 1
ATOM 1317 C C . GLY A 1 164 ? 12.323 1.310 3.993 1.00 94.69 164 GLY A C 1
ATOM 1318 O O . GLY A 1 164 ? 13.271 1.470 3.224 1.00 94.69 164 GLY A O 1
ATOM 1319 N N . ASP A 1 165 ? 11.437 0.331 3.816 1.00 94.50 165 ASP A N 1
ATOM 1320 C CA . ASP A 1 165 ? 11.534 -0.661 2.745 1.00 94.50 165 ASP A CA 1
ATOM 1321 C C . ASP A 1 165 ? 11.384 -0.032 1.352 1.00 94.50 165 ASP A C 1
ATOM 1323 O O . ASP A 1 165 ? 12.184 -0.317 0.460 1.00 94.50 165 ASP A O 1
ATOM 1327 N N . LEU A 1 166 ? 10.423 0.877 1.161 1.00 95.69 166 LEU A N 1
ATOM 1328 C CA . LEU A 1 166 ? 10.264 1.630 -0.090 1.00 95.69 166 LEU A CA 1
ATOM 1329 C C . LEU A 1 166 ? 11.496 2.485 -0.409 1.00 95.69 166 LEU A C 1
ATOM 1331 O O . LEU A 1 166 ? 11.955 2.504 -1.553 1.00 95.69 166 LEU A O 1
ATOM 1335 N N . ALA A 1 167 ? 12.069 3.138 0.604 1.00 92.62 167 ALA A N 1
ATOM 1336 C CA . ALA A 1 167 ? 13.308 3.895 0.469 1.00 92.62 167 ALA A CA 1
ATOM 1337 C C . ALA A 1 167 ? 14.489 2.992 0.058 1.00 92.62 167 ALA A C 1
ATOM 1339 O O . ALA A 1 167 ? 15.295 3.376 -0.792 1.00 92.62 167 ALA A O 1
ATOM 1340 N N . ARG A 1 168 ? 14.560 1.754 0.574 1.00 90.94 168 ARG A N 1
ATOM 1341 C CA . ARG A 1 168 ? 15.560 0.764 0.134 1.00 90.94 168 ARG A CA 1
ATOM 1342 C C . ARG A 1 168 ? 15.373 0.354 -1.324 1.00 90.94 168 ARG A C 1
ATOM 1344 O O . ARG A 1 168 ? 16.365 0.283 -2.046 1.00 90.94 168 ARG A O 1
ATOM 1351 N N . TYR A 1 169 ? 14.139 0.111 -1.770 1.00 91.69 169 TYR A N 1
ATOM 1352 C CA . TYR A 1 169 ? 13.871 -0.175 -3.185 1.00 91.69 169 TYR A CA 1
ATOM 1353 C C . TYR A 1 169 ? 14.308 0.989 -4.079 1.00 91.69 169 TYR A C 1
ATOM 1355 O O . TYR A 1 169 ? 14.966 0.760 -5.089 1.00 91.69 169 TYR A O 1
ATOM 1363 N N . ARG A 1 170 ? 14.015 2.234 -3.684 1.00 90.44 170 ARG A N 1
ATOM 1364 C CA . ARG A 1 170 ? 14.425 3.430 -4.433 1.00 90.44 170 ARG A CA 1
ATOM 1365 C C . ARG A 1 170 ? 15.941 3.570 -4.545 1.00 90.44 170 ARG A C 1
ATOM 1367 O O . ARG A 1 170 ? 16.440 3.918 -5.611 1.00 90.44 170 ARG A O 1
ATOM 1374 N N . MET A 1 171 ? 16.655 3.282 -3.460 1.00 85.62 171 MET A N 1
ATOM 1375 C CA . MET A 1 171 ? 18.118 3.300 -3.422 1.00 85.62 171 MET A CA 1
ATOM 1376 C C . MET A 1 171 ? 18.739 2.215 -4.317 1.00 85.62 171 MET A C 1
ATOM 1378 O O . MET A 1 171 ? 19.822 2.416 -4.847 1.00 85.62 171 MET A O 1
ATOM 1382 N N . ALA A 1 172 ? 18.074 1.067 -4.488 1.00 84.62 172 ALA A N 1
ATOM 1383 C CA . ALA A 1 172 ? 18.592 -0.051 -5.280 1.00 84.62 172 ALA A CA 1
ATOM 1384 C C . ALA A 1 172 ? 18.410 0.108 -6.803 1.00 84.62 172 ALA A C 1
ATOM 1386 O O . ALA A 1 172 ? 19.039 -0.631 -7.555 1.00 84.62 172 ALA A O 1
ATOM 1387 N N . ILE A 1 173 ? 17.539 1.018 -7.258 1.00 81.81 173 ILE A N 1
ATOM 1388 C CA . ILE A 1 173 ? 17.267 1.243 -8.692 1.00 81.81 173 ILE A CA 1
ATOM 1389 C C . ILE A 1 173 ? 18.330 2.137 -9.339 1.00 81.81 173 ILE A C 1
ATOM 1391 O O . ILE A 1 173 ? 18.649 1.955 -10.510 1.00 81.81 173 ILE A O 1
ATOM 1395 N N . GLU A 1 174 ? 18.875 3.097 -8.596 1.00 66.38 174 GLU A N 1
ATOM 1396 C CA . GLU A 1 174 ? 19.807 4.096 -9.121 1.00 66.38 174 GLU A CA 1
ATOM 1397 C C . GLU A 1 174 ? 21.211 3.860 -8.570 1.00 66.38 174 GLU A C 1
ATOM 1399 O O . GLU A 1 174 ? 21.621 4.454 -7.574 1.00 66.38 174 GLU A O 1
ATOM 1404 N N . ASP A 1 175 ? 21.960 2.972 -9.226 1.00 60.28 175 ASP A N 1
ATOM 1405 C CA . ASP A 1 175 ? 23.392 2.814 -8.936 1.00 60.28 175 ASP A CA 1
ATOM 1406 C C . ASP A 1 175 ? 24.227 3.955 -9.568 1.00 60.28 175 ASP A C 1
ATOM 1408 O O . ASP A 1 175 ? 25.340 4.220 -9.115 1.00 60.28 175 ASP A O 1
ATOM 1412 N N . ASP A 1 176 ? 23.666 4.681 -10.551 1.00 57.31 176 ASP A N 1
ATOM 1413 C CA . ASP A 1 176 ? 24.382 5.671 -11.374 1.00 57.31 176 ASP A CA 1
ATOM 1414 C C . ASP A 1 176 ? 24.235 7.147 -10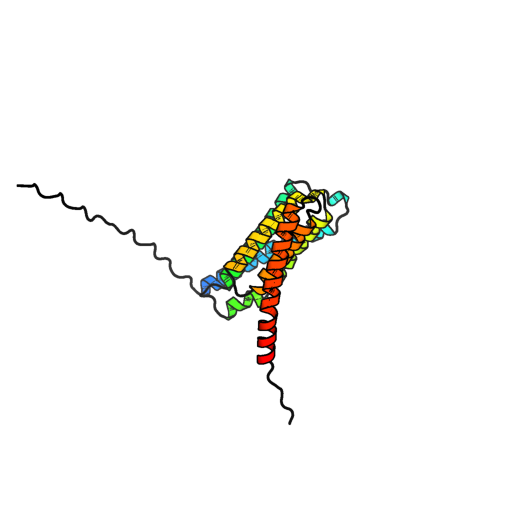.924 1.00 57.31 176 ASP A C 1
ATOM 1416 O O . ASP A 1 176 ? 25.103 7.958 -11.257 1.00 57.31 176 ASP A O 1
ATOM 1420 N N . ASP A 1 177 ? 23.200 7.522 -10.151 1.00 71.31 177 ASP A N 1
ATOM 1421 C CA . ASP A 1 177 ? 23.050 8.888 -9.605 1.00 71.31 177 ASP A CA 1
ATOM 1422 C C . ASP A 1 177 ? 23.458 8.948 -8.125 1.00 71.31 177 ASP A C 1
ATOM 1424 O O . ASP A 1 177 ? 22.733 8.556 -7.206 1.00 71.31 177 ASP A O 1
ATOM 1428 N N . ILE A 1 178 ? 24.670 9.454 -7.893 1.00 68.50 178 ILE A N 1
ATOM 1429 C CA . ILE A 1 178 ? 25.282 9.544 -6.564 1.00 68.50 178 ILE A CA 1
ATOM 1430 C C . ILE A 1 178 ? 24.465 10.454 -5.630 1.00 68.50 178 ILE A C 1
ATOM 1432 O O . ILE A 1 178 ? 24.390 10.166 -4.434 1.00 68.50 178 ILE A O 1
ATOM 1436 N N . GLN A 1 179 ? 23.833 11.521 -6.138 1.00 73.62 179 GLN A N 1
ATOM 1437 C CA . GLN A 1 179 ? 23.111 12.473 -5.284 1.00 73.62 179 GLN A CA 1
ATOM 1438 C C . GLN A 1 179 ? 21.806 11.880 -4.759 1.00 73.62 179 GLN A C 1
ATOM 1440 O O . GLN A 1 179 ? 21.531 11.945 -3.558 1.00 73.62 179 GLN A O 1
ATOM 1445 N N . ASP A 1 180 ? 21.035 11.238 -5.632 1.00 73.62 180 ASP A N 1
ATOM 1446 C CA . ASP A 1 180 ? 19.793 10.580 -5.233 1.00 73.62 180 ASP A CA 1
ATOM 1447 C C . ASP A 1 180 ? 20.067 9.410 -4.283 1.00 73.62 180 ASP A C 1
ATOM 1449 O O . ASP A 1 180 ? 19.364 9.225 -3.282 1.00 73.62 180 ASP A O 1
ATOM 1453 N N . ARG A 1 181 ? 21.153 8.667 -4.516 1.00 76.44 181 ARG A N 1
ATOM 1454 C CA . ARG A 1 181 ? 21.601 7.606 -3.610 1.00 76.44 181 ARG A CA 1
ATOM 1455 C C . ARG A 1 181 ? 21.935 8.129 -2.214 1.00 76.44 181 ARG A C 1
ATOM 1457 O O . ARG A 1 181 ? 21.569 7.487 -1.226 1.00 76.44 181 ARG A O 1
ATOM 1464 N N . GLU A 1 182 ? 22.616 9.268 -2.101 1.00 78.50 182 GLU A N 1
ATOM 1465 C CA . GLU A 1 182 ? 22.928 9.891 -0.808 1.00 78.50 182 GLU A CA 1
ATOM 1466 C C . GLU A 1 182 ? 21.659 10.324 -0.063 1.00 78.50 182 GLU A C 1
ATOM 1468 O O . GLU A 1 182 ? 21.515 10.015 1.125 1.00 78.50 182 GLU A O 1
ATOM 1473 N N . VAL A 1 183 ? 20.710 10.957 -0.763 1.00 83.75 183 VAL A N 1
ATOM 1474 C CA . VAL A 1 183 ? 19.417 11.369 -0.193 1.00 83.75 183 VAL A CA 1
ATOM 1475 C C . VAL A 1 183 ? 18.665 10.162 0.361 1.00 83.75 183 VAL A C 1
ATOM 1477 O O . VAL A 1 183 ? 18.296 10.143 1.538 1.00 83.75 183 VAL A O 1
ATOM 1480 N N . TRP A 1 184 ? 18.482 9.117 -0.447 1.00 84.38 184 TRP A N 1
ATOM 1481 C CA . TRP A 1 184 ? 17.729 7.936 -0.024 1.00 84.38 184 TRP A CA 1
ATOM 1482 C C . TRP A 1 184 ? 18.463 7.105 1.028 1.00 84.38 184 TRP A C 1
ATOM 1484 O O . TRP A 1 184 ? 17.814 6.519 1.892 1.00 84.38 184 TRP A O 1
ATOM 1494 N N . THR A 1 185 ? 19.798 7.131 1.054 1.00 81.31 185 THR A N 1
ATOM 1495 C CA . THR A 1 185 ? 20.578 6.566 2.167 1.00 81.31 185 THR A CA 1
ATOM 1496 C C . THR A 1 185 ? 20.258 7.272 3.486 1.00 81.31 185 THR A C 1
ATOM 1498 O O . THR A 1 185 ? 20.128 6.608 4.517 1.00 81.31 185 THR A O 1
ATOM 1501 N N . GLY A 1 186 ? 20.129 8.603 3.471 1.00 83.50 186 GLY A N 1
ATOM 1502 C CA . GLY A 1 186 ? 19.680 9.383 4.626 1.00 83.50 186 GLY A CA 1
ATOM 1503 C C . GLY A 1 186 ? 18.277 8.973 5.072 1.00 83.50 186 GLY A C 1
ATOM 1504 O O . GLY A 1 186 ? 18.094 8.565 6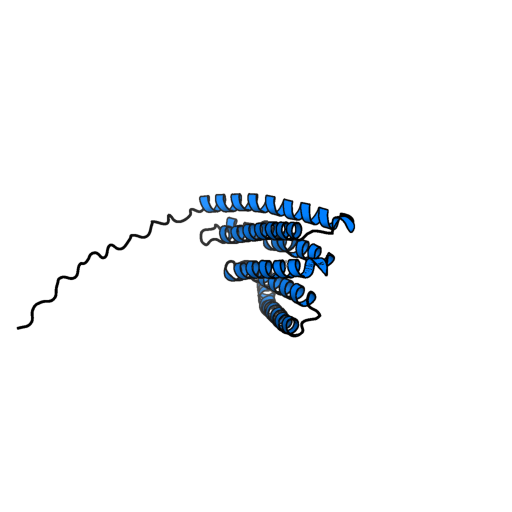.215 1.00 83.50 186 GLY A O 1
ATOM 1505 N N . VAL A 1 187 ? 17.322 8.948 4.138 1.00 86.19 187 VAL A N 1
ATOM 1506 C CA . VAL A 1 187 ? 15.922 8.570 4.411 1.00 86.19 187 VAL A CA 1
ATOM 1507 C C . VAL A 1 187 ? 15.809 7.161 5.008 1.00 86.19 187 VAL A C 1
ATOM 1509 O O . VAL A 1 187 ? 15.086 6.957 5.982 1.00 86.19 187 VAL A O 1
ATOM 1512 N N . VAL A 1 188 ? 16.543 6.181 4.465 1.00 85.25 188 VAL A N 1
ATOM 1513 C CA . VAL A 1 188 ? 16.585 4.810 5.002 1.00 85.25 188 VAL A CA 1
ATOM 1514 C C . VAL A 1 188 ? 17.100 4.799 6.444 1.00 85.25 188 VAL A C 1
ATOM 1516 O O . VAL A 1 188 ? 16.509 4.142 7.304 1.00 85.25 188 VAL A O 1
ATOM 1519 N N . LYS A 1 189 ? 18.196 5.517 6.722 1.00 85.44 189 LYS A N 1
ATOM 1520 C CA . LYS A 1 189 ? 18.775 5.598 8.071 1.00 85.44 189 LYS A CA 1
ATOM 1521 C C . LYS A 1 189 ? 17.801 6.228 9.059 1.00 85.44 189 LYS A C 1
ATOM 1523 O O . LYS A 1 189 ? 17.645 5.688 10.149 1.00 85.44 189 LYS A O 1
ATOM 1528 N N . ASP A 1 190 ? 17.129 7.305 8.668 1.00 90.06 190 ASP A N 1
ATOM 1529 C CA . ASP A 1 190 ? 16.184 8.014 9.529 1.00 90.06 190 ASP A CA 1
ATOM 1530 C C . ASP A 1 190 ? 14.991 7.124 9.907 1.00 90.06 190 ASP A C 1
ATOM 1532 O O . ASP A 1 190 ? 14.633 7.032 11.085 1.00 90.06 190 ASP A O 1
ATOM 1536 N N . TRP A 1 191 ? 14.413 6.393 8.944 1.00 89.56 191 TRP A N 1
ATOM 1537 C CA . TRP A 1 191 ? 13.296 5.487 9.230 1.00 89.56 191 TRP A CA 1
ATOM 1538 C C . TRP A 1 191 ? 13.694 4.312 10.123 1.00 89.56 191 TRP A C 1
ATOM 1540 O O . TRP A 1 191 ? 12.979 4.010 11.080 1.00 89.56 191 TRP A O 1
ATOM 1550 N N . TYR A 1 192 ? 14.840 3.671 9.875 1.00 82.69 192 TYR A N 1
ATOM 1551 C CA . TYR A 1 192 ? 15.275 2.555 10.720 1.00 82.69 192 TYR A CA 1
ATOM 1552 C C . TYR A 1 192 ? 15.772 2.998 12.097 1.00 82.69 192 TYR A C 1
ATOM 1554 O O . TYR A 1 192 ? 15.565 2.269 13.068 1.00 82.69 192 TYR A O 1
ATOM 1562 N N . ALA A 1 193 ? 16.364 4.189 12.220 1.00 86.25 193 ALA A N 1
ATOM 1563 C CA . ALA A 1 193 ? 16.669 4.778 13.521 1.00 86.25 193 ALA A CA 1
ATOM 1564 C C . ALA A 1 193 ? 15.379 4.979 14.328 1.00 86.25 193 ALA A C 1
ATOM 1566 O O . ALA A 1 193 ? 15.272 4.495 15.455 1.00 86.25 193 ALA A O 1
ATOM 1567 N N . LYS A 1 194 ? 14.352 5.570 13.707 1.00 87.75 194 LYS A N 1
ATOM 1568 C CA . LYS A 1 194 ? 13.035 5.760 14.324 1.00 87.75 194 LYS A CA 1
ATOM 1569 C C . LYS A 1 194 ? 12.359 4.443 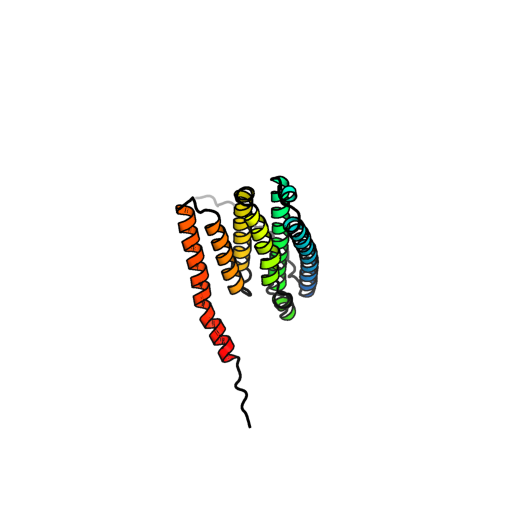14.713 1.00 87.75 194 LYS A C 1
ATOM 1571 O O . LYS A 1 194 ? 11.758 4.360 15.780 1.00 87.75 194 LYS A O 1
ATOM 1576 N N . ALA A 1 195 ? 12.475 3.402 13.887 1.00 84.12 195 ALA A N 1
ATOM 1577 C CA . ALA A 1 195 ? 11.992 2.063 14.230 1.00 84.12 195 ALA A CA 1
ATOM 1578 C C . ALA A 1 195 ? 12.734 1.491 15.453 1.00 84.12 195 ALA A C 1
ATOM 1580 O O . ALA A 1 195 ? 12.118 0.986 16.393 1.00 84.12 195 ALA A O 1
ATOM 1581 N N . SER A 1 196 ? 14.065 1.618 15.472 1.00 82.31 196 SER A N 1
ATOM 1582 C CA . SER A 1 196 ? 14.914 1.110 16.552 1.00 82.31 196 SER A CA 1
ATOM 1583 C C . SER A 1 196 ? 14.689 1.824 17.882 1.00 82.31 196 SER A C 1
ATOM 1585 O O . SER A 1 196 ? 14.807 1.186 18.923 1.00 82.31 196 SER A O 1
ATOM 1587 N N . GLU A 1 197 ? 14.380 3.121 17.882 1.00 82.00 197 GLU A N 1
ATOM 1588 C CA . GLU A 1 197 ? 14.043 3.877 19.098 1.00 82.00 197 GLU A CA 1
ATOM 1589 C C . GLU A 1 197 ? 12.728 3.409 19.735 1.00 82.00 197 GLU A C 1
ATOM 1591 O O . GLU A 1 197 ? 12.522 3.564 20.941 1.00 82.00 197 GLU A O 1
ATOM 1596 N N . ARG A 1 198 ? 11.841 2.804 18.940 1.00 76.31 198 ARG A N 1
ATOM 1597 C CA . ARG A 1 198 ? 10.504 2.378 19.370 1.00 76.31 198 ARG A CA 1
ATOM 1598 C C . ARG A 1 198 ? 10.438 0.914 19.794 1.00 76.31 198 ARG A C 1
ATOM 1600 O O . ARG A 1 198 ? 9.720 0.600 20.739 1.00 76.31 198 ARG A O 1
ATOM 1607 N N . ALA A 1 199 ? 11.254 0.046 19.197 1.00 64.44 199 ALA A N 1
ATOM 1608 C CA . ALA A 1 199 ? 11.416 -1.350 19.612 1.00 64.44 199 ALA A CA 1
ATOM 1609 C C . ALA A 1 199 ? 11.662 -1.576 21.131 1.00 64.44 199 ALA A C 1
ATOM 1611 O O . ALA A 1 199 ? 11.084 -2.513 21.689 1.00 64.44 199 ALA A O 1
ATOM 1612 N N . PRO A 1 200 ? 12.454 -0.754 21.859 1.00 60.28 200 PRO A N 1
ATOM 1613 C CA . PRO A 1 200 ? 12.611 -0.919 23.305 1.00 60.28 200 PRO A CA 1
ATOM 1614 C C . PRO A 1 200 ? 11.328 -0.638 24.103 1.00 60.28 200 PRO A C 1
ATOM 1616 O O . PRO A 1 200 ? 11.183 -1.183 25.194 1.00 60.28 200 PRO A O 1
ATOM 1619 N N . GLN A 1 201 ? 10.370 0.139 23.580 1.00 52.97 201 GLN A N 1
ATOM 1620 C CA . GLN A 1 201 ? 9.097 0.409 24.265 1.00 52.97 201 GLN A CA 1
ATOM 1621 C C . GLN A 1 201 ? 8.111 -0.760 24.127 1.00 52.97 201 GLN A C 1
ATOM 1623 O O . GLN A 1 201 ? 7.445 -1.118 25.098 1.00 52.97 201 GLN A O 1
ATOM 1628 N N . THR A 1 202 ? 8.055 -1.406 22.960 1.00 50.84 202 THR A N 1
ATOM 1629 C CA . THR A 1 202 ? 7.224 -2.600 22.718 1.00 50.84 202 THR A CA 1
ATOM 1630 C C . THR A 1 202 ? 7.726 -3.808 23.510 1.00 50.84 202 THR A C 1
ATOM 1632 O O . THR A 1 202 ? 6.932 -4.467 24.179 1.00 50.84 202 THR A O 1
ATOM 1635 N N . ALA A 1 203 ? 9.046 -4.028 23.565 1.00 50.09 203 ALA A N 1
ATOM 1636 C CA . ALA A 1 203 ? 9.637 -5.080 24.400 1.00 50.09 203 ALA A CA 1
ATOM 1637 C C . ALA A 1 203 ? 9.373 -4.871 25.908 1.00 50.09 203 ALA A C 1
ATOM 1639 O O . ALA A 1 203 ? 9.188 -5.835 26.653 1.00 50.09 203 ALA A O 1
ATOM 1640 N N . GLN A 1 204 ? 9.328 -3.616 26.369 1.00 48.94 204 GLN A N 1
ATOM 1641 C CA . GLN A 1 204 ? 9.040 -3.277 27.764 1.00 48.94 204 GLN A CA 1
ATOM 1642 C C . GLN A 1 204 ? 7.549 -3.456 28.107 1.00 48.94 204 GLN A C 1
ATOM 1644 O O . GLN A 1 204 ? 7.226 -3.957 29.185 1.00 48.94 204 GLN A O 1
ATOM 1649 N N . LEU A 1 205 ? 6.638 -3.124 27.185 1.00 50.88 205 LEU A N 1
ATOM 1650 C CA . LEU A 1 205 ? 5.196 -3.361 27.334 1.00 50.88 205 LEU A CA 1
ATOM 1651 C C . LEU A 1 205 ? 4.856 -4.859 27.395 1.00 50.88 205 LEU A C 1
ATOM 1653 O O . LEU A 1 205 ? 4.079 -5.264 28.262 1.00 50.88 205 LEU A O 1
ATOM 1657 N N . ASP A 1 206 ? 5.485 -5.689 26.560 1.00 50.06 206 ASP A N 1
ATOM 1658 C CA . ASP A 1 206 ? 5.295 -7.147 26.584 1.00 50.06 206 ASP A CA 1
ATOM 1659 C C . ASP A 1 206 ? 5.849 -7.785 27.869 1.00 50.06 206 ASP A C 1
ATOM 1661 O O . ASP A 1 206 ? 5.247 -8.708 28.423 1.00 50.06 206 ASP A O 1
ATOM 1665 N N . HIS A 1 207 ? 6.952 -7.255 28.412 1.00 52.16 207 HIS A N 1
ATOM 1666 C CA . HIS A 1 207 ? 7.510 -7.730 29.680 1.00 52.16 207 HIS A CA 1
ATOM 1667 C C . HIS A 1 207 ? 6.619 -7.387 30.886 1.00 52.16 207 HIS A C 1
ATOM 1669 O O . HIS A 1 207 ? 6.496 -8.189 31.809 1.00 52.16 207 HIS A O 1
ATOM 1675 N N . HIS A 1 208 ? 5.943 -6.233 30.871 1.00 54.03 208 HIS A N 1
ATOM 1676 C CA . HIS A 1 208 ? 4.986 -5.855 31.918 1.00 54.03 208 HIS A CA 1
ATOM 1677 C C . HIS A 1 208 ? 3.639 -6.596 31.825 1.00 54.03 208 HIS A C 1
ATOM 1679 O O . HIS A 1 208 ? 2.916 -6.659 32.821 1.00 54.03 208 HIS A O 1
ATOM 1685 N N . LEU A 1 209 ? 3.302 -7.172 30.666 1.00 49.06 209 LEU A N 1
ATOM 1686 C CA . LEU A 1 209 ? 2.088 -7.974 30.459 1.00 49.06 209 LEU A CA 1
ATOM 1687 C C . LEU A 1 209 ? 2.291 -9.478 30.722 1.00 49.06 209 LEU A C 1
ATOM 1689 O O . LEU A 1 209 ? 1.311 -10.220 30.823 1.00 49.06 209 LEU A O 1
ATOM 1693 N N . ALA A 1 210 ? 3.533 -9.936 30.897 1.00 45.12 210 ALA A N 1
ATOM 1694 C CA . ALA A 1 210 ? 3.834 -11.288 31.350 1.00 45.12 210 ALA A CA 1
ATOM 1695 C C . ALA A 1 210 ? 3.607 -11.413 32.872 1.00 45.12 210 ALA A C 1
ATOM 1697 O O . ALA A 1 210 ? 4.505 -11.195 33.683 1.00 45.12 210 ALA A O 1
ATOM 1698 N N . ILE A 1 211 ? 2.385 -11.769 33.277 1.00 51.28 211 ILE A N 1
ATOM 1699 C CA . ILE A 1 211 ? 2.079 -12.164 34.662 1.00 51.28 211 ILE A CA 1
ATOM 1700 C C . ILE A 1 211 ? 2.922 -13.405 35.010 1.00 51.28 211 ILE A C 1
ATOM 1702 O O . ILE A 1 211 ? 2.859 -14.393 34.271 1.00 51.28 211 ILE A O 1
ATOM 1706 N N . PRO A 1 212 ? 3.671 -13.424 36.128 1.00 50.34 212 PRO A N 1
ATOM 1707 C CA . PRO A 1 212 ? 4.376 -14.626 36.539 1.00 50.34 212 PRO A CA 1
ATOM 1708 C C . PRO A 1 212 ? 3.353 -15.663 37.013 1.00 50.34 212 PRO A C 1
ATOM 1710 O O . PRO A 1 212 ? 2.671 -15.477 38.021 1.00 50.34 212 PRO A O 1
ATOM 1713 N N . ALA A 1 213 ? 3.247 -16.771 36.280 1.00 44.50 213 ALA A N 1
ATOM 1714 C CA . ALA A 1 213 ? 2.588 -17.974 36.765 1.00 44.50 213 ALA A CA 1
ATOM 1715 C C . ALA A 1 213 ? 3.371 -18.491 37.985 1.00 44.50 213 ALA A C 1
ATOM 1717 O O . ALA A 1 213 ? 4.481 -19.003 37.845 1.00 44.50 213 ALA A O 1
ATOM 1718 N N . GLN A 1 214 ? 2.822 -18.315 39.189 1.00 45.97 214 GLN A N 1
ATOM 1719 C CA . GLN A 1 214 ? 3.354 -18.958 40.391 1.00 45.97 214 GLN A CA 1
ATOM 1720 C C . GLN A 1 214 ? 3.081 -20.467 40.338 1.00 45.97 214 GLN A C 1
ATOM 1722 O O . GLN A 1 214 ? 1.937 -20.856 40.087 1.00 45.97 214 GLN A O 1
ATOM 1727 N N . PRO A 1 215 ? 4.070 -21.323 40.641 1.00 49.00 215 PRO A N 1
ATOM 1728 C CA . PRO A 1 215 ? 3.807 -22.689 41.046 1.00 49.00 215 PRO A CA 1
ATOM 1729 C C . PRO A 1 215 ? 3.570 -22.768 42.563 1.00 49.00 215 PRO A C 1
ATOM 1731 O O . PRO A 1 215 ? 4.182 -22.042 43.349 1.00 49.00 215 PRO A O 1
ATOM 1734 N N . SER A 1 216 ? 2.637 -23.651 42.912 1.00 48.16 216 SER A N 1
ATOM 1735 C CA . SER A 1 216 ? 2.247 -24.143 44.242 1.00 48.16 216 SER A CA 1
ATOM 1736 C C . SER A 1 216 ? 3.366 -24.820 45.023 1.00 48.16 216 SER A C 1
ATOM 1738 O O . SER A 1 216 ? 4.178 -25.507 44.362 1.00 48.16 216 SER A O 1
#

Foldseek 3Di:
DDDDDDDDPPPPPPPPDPPPDDDAQVNLVVQLVVLVVVLVVLLVVLCVVLVCLVPDDPVSVPDDPVRLVVSLVSLLSNLVSLLSNLCSQQPPNHDPVSVCVCVVVVSLVSCCPRSPDSVLVSLVVPPPVSLVSSVVSLVSVLVSLVVCCVRRVVCNLSSLVSNLVSLVSQLVSPPPDPVSNVVSVVSNCVSVVVNVVCVVVVVVVVVVVPDDDDDD

InterPro domains:
  IPR011990 Tetratricopeptide-like helical domain superfamily [G3DSA:1.25.40.10] (43-216)
  IPR011990 Tetratricopeptide-like helical domain superfamily [SSF48452] (13-211)
  IPR045153 Est1/Ebs1-like [PTHR15696] (31-211)

Sequence (216 aa):
MRPPPPPIDNSGEILKQPETRAISQEQLVAEVKGIYAGLVMVESKCIEVNNALTTESEDAKNLNNAQWQALIALHRTLLQEHHDFFLASQHPRASPALRRVAQKYAMPARMWRHGIHSFLELLRHQLPQSQDHMLTFIYMAYSMIGLLYETVPAFEDTWIECLGDLARYRMAIEDDDIQDREVWTGVVKDWYAKASERAPQTAQLDHHLAIPAQPS

pLDDT: mean 84.31, std 17.84, range [38.47, 98.62]

Radius of gyration: 24.55 Å; chains: 1; bounding box: 52×96×69 Å